Protein AF-A0A2M7L3H4-F1 (afdb_monomer_lite)

Sequence (247 aa):
MIRPGLQTGENCSSSRRCACVFAHCPPPATHIPLQVLCVCSDESVGKRSSEDAIISTVQDVSFPTTSDAEKVSSFLKSDGNKVIFSTYHSSPVIAEAQKSDGTPGFDLVIADEAHRCTGEAGTAFTTVLDQSQIKAQKRLFATATPRTYSSNLQSKASDMGVDVTGMDDEGAFGKVFHLLSFGEAIEAELLTDYQVVIIGVDEPMVSEWIERGMLLKADTGSTTDARSLASQIGLIKAIAYSGEVGT

Secondary structure (DSSP, 8-state):
-------------S----EEEEEE-PSS-SSPPPEEEEE-S-GGGT----S-------SS--S-EE--HHHHHHHHHSSS-EEEEEEGGGHHHHHHHTTSTTPPPEEEEEETTGGGS-EETTSTTTGGG-TTTS-EEEEEE--SS-----HHHHHHHHHTT--EE-TT-HHHH--------HHHHHHTTSS-----------HHHHHHHHHTT-----TT-----HHHHHHHHHHHHHHHHHHHS--

pLDDT: mean 72.3, std 21.55, range [20.14, 96.38]

Radius of gyration: 25.02 Å; chains: 1; bounding box: 68×52×64 Å

Structure (mmCIF, N/CA/C/O backbone):
data_AF-A0A2M7L3H4-F1
#
_entry.id   AF-A0A2M7L3H4-F1
#
loop_
_atom_site.group_PDB
_atom_site.id
_atom_site.type_symbol
_atom_site.label_atom_id
_atom_site.label_alt_id
_atom_site.label_comp_id
_atom_site.label_asym_id
_atom_site.label_entity_id
_atom_site.label_seq_id
_atom_site.pdbx_PDB_ins_code
_atom_site.Cartn_x
_atom_site.Cartn_y
_atom_site.Cartn_z
_atom_site.occupancy
_atom_site.B_iso_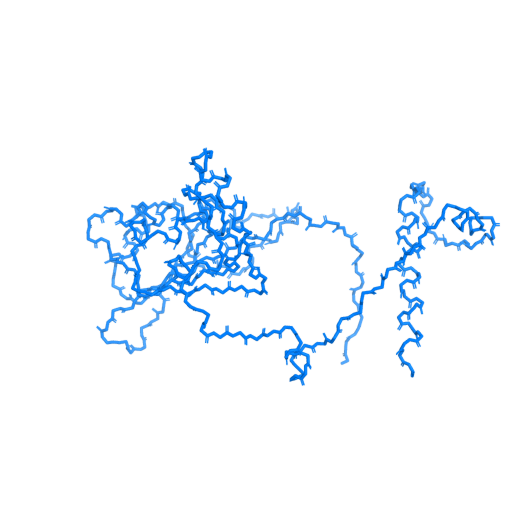or_equiv
_atom_site.auth_seq_id
_atom_site.auth_comp_id
_atom_site.auth_asym_id
_atom_site.auth_atom_id
_atom_site.pdbx_PDB_model_num
ATOM 1 N N . MET A 1 1 ? 0.123 20.725 -29.742 1.00 28.52 1 MET A N 1
ATOM 2 C CA . MET A 1 1 ? 1.111 21.728 -30.192 1.00 28.52 1 MET A CA 1
ATOM 3 C C . MET A 1 1 ? 1.572 22.545 -28.990 1.00 28.52 1 MET A C 1
ATOM 5 O O . MET A 1 1 ? 1.011 23.600 -28.776 1.00 28.52 1 MET A O 1
ATOM 9 N N . ILE A 1 2 ? 2.537 22.042 -28.206 1.00 22.92 2 ILE A N 1
ATOM 10 C CA . ILE A 1 2 ? 3.475 22.816 -27.364 1.00 22.92 2 ILE A CA 1
ATOM 11 C C . ILE A 1 2 ? 4.743 21.944 -27.230 1.00 22.92 2 ILE A C 1
ATOM 13 O O . ILE A 1 2 ? 4.653 20.766 -26.900 1.00 22.92 2 ILE A O 1
ATOM 17 N N . ARG A 1 3 ? 5.904 22.520 -27.540 1.00 20.14 3 ARG A N 1
ATOM 18 C CA . ARG A 1 3 ? 7.281 22.090 -27.215 1.00 20.14 3 ARG A CA 1
ATOM 19 C C . ARG A 1 3 ? 8.024 23.375 -26.780 1.00 20.14 3 ARG A C 1
ATOM 21 O O . ARG A 1 3 ? 7.579 24.446 -27.192 1.00 20.14 3 ARG A O 1
ATOM 28 N N . PRO A 1 4 ? 9.227 23.318 -26.183 1.00 35.34 4 PRO A N 1
ATOM 29 C CA . PRO A 1 4 ? 9.695 22.462 -25.091 1.00 35.34 4 PRO A CA 1
ATOM 30 C C . PRO A 1 4 ? 10.379 23.304 -23.981 1.00 35.34 4 PRO A C 1
ATOM 32 O O . PRO A 1 4 ? 10.846 24.413 -24.223 1.00 35.34 4 PRO A O 1
ATOM 35 N N . GLY A 1 5 ? 10.500 22.757 -22.772 1.00 24.31 5 GLY A N 1
ATOM 36 C CA . GLY A 1 5 ? 11.383 23.283 -21.727 1.00 24.31 5 GLY A CA 1
ATOM 37 C C . GLY A 1 5 ? 12.357 22.193 -21.310 1.00 24.31 5 GLY A C 1
ATOM 38 O O . GLY A 1 5 ? 11.985 21.285 -20.577 1.00 24.31 5 GLY A O 1
ATOM 39 N N . LEU A 1 6 ? 13.572 22.250 -21.847 1.00 24.22 6 LEU A N 1
ATOM 40 C CA . LEU A 1 6 ? 14.689 21.389 -21.479 1.00 24.22 6 LEU A CA 1
ATOM 41 C C . LEU A 1 6 ? 15.321 21.971 -20.205 1.00 24.22 6 LEU A C 1
ATOM 43 O O . LEU A 1 6 ? 15.856 23.076 -20.256 1.00 24.22 6 LEU A O 1
ATOM 47 N N . GLN A 1 7 ? 15.290 21.248 -19.088 1.00 26.69 7 GLN A N 1
ATOM 48 C CA . GLN A 1 7 ? 16.268 21.434 -18.019 1.00 26.69 7 GLN A CA 1
ATOM 49 C C . GLN A 1 7 ? 16.821 20.076 -17.599 1.00 26.69 7 GLN A C 1
ATOM 51 O O . GLN A 1 7 ? 16.117 19.076 -17.477 1.00 26.69 7 GLN A O 1
ATOM 56 N N . THR A 1 8 ? 18.140 20.085 -17.536 1.00 24.88 8 THR A N 1
ATOM 57 C CA . THR A 1 8 ? 19.099 19.000 -17.415 1.00 24.88 8 THR A CA 1
ATOM 58 C C . THR A 1 8 ? 19.009 18.288 -16.073 1.00 24.88 8 THR A C 1
ATOM 60 O O . THR A 1 8 ? 18.647 18.888 -15.067 1.00 24.88 8 THR A O 1
ATOM 63 N N . GLY A 1 9 ? 19.345 16.998 -16.076 1.00 25.52 9 GLY A N 1
ATOM 64 C CA . GLY A 1 9 ? 19.239 16.136 -14.909 1.00 25.52 9 GLY A CA 1
ATOM 65 C C . GLY A 1 9 ? 20.180 16.498 -13.766 1.00 25.52 9 GLY A C 1
ATOM 66 O O . GLY A 1 9 ? 21.318 16.894 -13.988 1.00 25.52 9 GLY A O 1
ATOM 67 N N . GLU A 1 10 ? 19.707 16.221 -12.556 1.00 23.39 10 GLU A N 1
ATOM 68 C CA . GLU A 1 10 ? 20.520 15.852 -11.404 1.00 23.39 10 GLU A CA 1
ATOM 69 C C . GLU A 1 10 ? 19.800 14.720 -10.658 1.00 23.39 10 GLU A C 1
ATOM 71 O O . GLU A 1 10 ? 18.574 14.691 -10.531 1.00 23.39 10 GLU A O 1
ATOM 76 N N . ASN A 1 11 ? 20.583 13.730 -10.235 1.00 28.56 11 ASN A N 1
ATOM 77 C CA . ASN A 1 11 ? 20.140 12.521 -9.550 1.00 28.56 11 ASN A CA 1
ATOM 78 C C . ASN A 1 11 ? 19.322 12.851 -8.294 1.00 28.56 11 ASN A C 1
ATOM 80 O O . ASN A 1 11 ? 19.870 13.347 -7.314 1.00 28.56 11 ASN A O 1
ATOM 84 N N . CYS A 1 12 ? 18.038 12.487 -8.275 1.00 25.27 12 CYS A N 1
ATOM 85 C CA . CYS A 1 12 ? 17.199 12.596 -7.083 1.00 25.27 12 CYS A CA 1
ATOM 86 C C . CYS A 1 12 ? 16.842 11.200 -6.552 1.00 25.27 12 CYS A C 1
ATOM 88 O O . CYS A 1 12 ? 15.730 10.693 -6.695 1.00 25.27 12 CYS A O 1
ATOM 90 N N . SER A 1 13 ? 17.839 10.542 -5.960 1.00 27.84 13 SER A N 1
ATOM 91 C CA . SER A 1 13 ? 17.677 9.329 -5.161 1.00 27.84 13 SER A CA 1
ATOM 92 C C . SER A 1 13 ? 17.429 9.702 -3.696 1.00 27.84 13 SER A C 1
ATOM 94 O O . SER A 1 13 ? 18.335 9.617 -2.877 1.00 27.84 13 SER A O 1
ATOM 96 N N . SER A 1 14 ? 16.234 10.177 -3.351 1.00 29.83 14 SER A N 1
ATOM 97 C CA . SER A 1 14 ? 15.632 10.052 -2.009 1.00 29.83 14 SER A CA 1
ATOM 98 C C . SER A 1 14 ? 14.294 10.796 -1.973 1.00 29.83 14 SER A C 1
ATOM 100 O O . SER A 1 14 ? 14.148 11.840 -2.592 1.00 29.83 14 SER A O 1
ATOM 102 N N . SER A 1 15 ? 13.325 10.267 -1.220 1.00 29.88 15 SER A N 1
ATOM 103 C CA . SER A 1 15 ? 12.021 10.883 -0.908 1.00 29.88 15 SER A CA 1
ATOM 104 C C . SER A 1 15 ? 10.853 10.627 -1.881 1.00 29.88 15 SER A C 1
ATOM 106 O O . SER A 1 15 ? 10.234 11.556 -2.392 1.00 29.88 15 SER A O 1
ATOM 108 N N . ARG A 1 16 ? 10.437 9.359 -2.030 1.00 29.45 16 ARG A N 1
ATOM 109 C CA . ARG A 1 16 ? 9.028 9.018 -2.326 1.00 29.45 16 ARG A CA 1
ATOM 110 C C . ARG A 1 16 ? 8.358 8.582 -1.021 1.00 29.45 16 ARG A C 1
ATOM 112 O O . ARG A 1 16 ? 8.684 7.524 -0.489 1.00 29.45 16 ARG A O 1
ATOM 119 N N . ARG A 1 17 ? 7.491 9.423 -0.449 1.00 36.75 17 ARG A N 1
ATOM 120 C CA . ARG A 1 17 ? 6.747 9.106 0.782 1.00 36.75 17 ARG A CA 1
ATOM 121 C C . ARG A 1 17 ? 5.492 8.320 0.400 1.00 36.75 17 ARG A C 1
ATOM 123 O O . ARG A 1 17 ? 4.535 8.897 -0.095 1.00 36.75 17 ARG A O 1
ATOM 130 N N . CYS A 1 18 ? 5.536 7.008 0.591 1.00 40.34 18 CYS A N 1
ATOM 131 C CA . CYS A 1 18 ? 4.412 6.093 0.387 1.00 40.34 18 CYS A CA 1
ATOM 132 C C . CYS A 1 18 ? 3.253 6.402 1.352 1.00 40.34 18 CYS A C 1
ATOM 134 O O . CYS A 1 18 ? 3.518 6.750 2.509 1.00 40.34 18 CYS A O 1
ATOM 136 N N . ALA A 1 19 ? 2.005 6.233 0.901 1.00 52.31 19 ALA A N 1
ATOM 137 C CA . ALA A 1 19 ? 0.802 6.551 1.667 1.00 52.31 19 ALA A CA 1
ATOM 138 C C . ALA A 1 19 ? -0.090 5.321 1.940 1.00 52.31 19 ALA A C 1
ATOM 140 O O . ALA A 1 19 ? -0.249 4.436 1.106 1.00 52.31 19 ALA A O 1
ATOM 141 N N . CYS A 1 20 ? -0.707 5.297 3.116 1.00 59.66 20 CYS A N 1
ATOM 142 C CA . CYS A 1 20 ? -1.855 4.479 3.472 1.00 59.66 20 CYS A CA 1
ATOM 143 C C . CYS A 1 20 ? -3.094 5.371 3.522 1.00 59.66 20 CYS A C 1
ATOM 145 O O . CYS A 1 20 ? -3.049 6.467 4.091 1.00 59.66 20 CYS A O 1
ATOM 147 N N . VAL A 1 21 ? -4.203 4.879 2.978 1.00 65.00 21 VAL A N 1
ATOM 148 C CA . VAL A 1 21 ? -5.515 5.517 3.099 1.00 65.00 21 VAL A CA 1
ATOM 149 C C . VAL A 1 21 ? -6.369 4.674 4.025 1.00 65.00 21 VAL A C 1
ATOM 151 O O . VAL A 1 21 ? -6.604 3.499 3.756 1.00 65.00 21 VAL A O 1
ATOM 154 N N . PHE A 1 22 ? -6.854 5.269 5.105 1.00 64.44 22 PHE A N 1
ATOM 155 C CA . PHE A 1 22 ? -7.760 4.612 6.035 1.00 64.44 22 PHE A CA 1
ATOM 156 C C . PHE A 1 22 ? -9.124 5.292 5.971 1.00 64.44 22 PHE A C 1
ATOM 158 O O . PHE A 1 22 ? -9.215 6.501 6.175 1.00 64.44 22 PHE A O 1
ATOM 165 N N . ALA A 1 23 ? -10.179 4.536 5.683 1.00 63.47 23 ALA A N 1
ATOM 166 C CA . ALA A 1 23 ? -11.529 5.060 5.526 1.00 63.47 23 ALA A CA 1
ATOM 167 C C . ALA A 1 23 ? -12.480 4.486 6.583 1.00 63.47 23 ALA A C 1
ATOM 169 O O . ALA A 1 23 ? -12.484 3.279 6.843 1.00 63.47 23 ALA A O 1
ATOM 170 N N . HIS A 1 24 ? -13.304 5.362 7.161 1.00 62.69 24 HIS A N 1
ATOM 171 C CA . HIS A 1 24 ? -14.420 4.997 8.031 1.00 62.69 24 HIS A CA 1
ATOM 172 C C . HIS A 1 24 ? -15.708 5.695 7.566 1.00 62.69 24 HIS A C 1
ATOM 174 O O . HIS A 1 24 ? -15.714 6.912 7.360 1.00 62.69 24 HIS A O 1
ATOM 180 N N . CYS A 1 25 ? -16.789 4.936 7.379 1.00 51.06 25 CYS A N 1
ATOM 181 C CA . CYS A 1 25 ? -18.071 5.421 6.872 1.00 51.06 25 CYS A CA 1
ATOM 182 C C . CYS A 1 25 ? -19.242 4.797 7.657 1.00 51.06 25 CYS A C 1
ATOM 184 O O . CYS A 1 25 ? -19.572 3.630 7.438 1.00 51.06 25 CYS A O 1
ATOM 186 N N . PRO A 1 26 ? -19.907 5.549 8.554 1.00 54.50 26 PRO A N 1
ATOM 187 C CA . PRO A 1 26 ? -21.110 5.062 9.221 1.00 54.50 26 PRO A CA 1
ATOM 188 C C . PRO A 1 26 ? -22.325 5.033 8.257 1.00 54.50 26 PRO A C 1
ATOM 190 O O . PRO A 1 26 ? -22.515 5.968 7.475 1.00 54.50 26 PRO A O 1
ATOM 193 N N . PRO A 1 27 ? -23.183 3.993 8.291 1.00 52.75 27 PRO A N 1
ATOM 194 C CA . PRO A 1 27 ? -24.420 3.938 7.495 1.00 52.75 27 PRO A CA 1
ATOM 195 C C . PRO A 1 27 ? -25.549 4.825 8.083 1.00 52.75 27 PRO A C 1
ATOM 197 O O . PRO A 1 27 ? -25.630 4.918 9.309 1.00 52.75 27 PRO A O 1
ATOM 200 N N . PRO A 1 28 ? -26.482 5.410 7.283 1.00 51.72 28 PRO A N 1
ATOM 201 C CA . PRO A 1 28 ? -26.616 5.405 5.821 1.00 51.72 28 PRO A CA 1
ATOM 202 C C . PRO A 1 28 ? -25.999 6.662 5.168 1.00 51.72 28 PRO A C 1
ATOM 204 O O . PRO A 1 28 ? -26.307 7.798 5.527 1.00 51.72 28 PRO A O 1
ATOM 207 N N . ALA A 1 29 ? -25.136 6.462 4.171 1.00 51.56 29 ALA A N 1
ATOM 208 C CA . ALA A 1 29 ? -24.388 7.533 3.521 1.00 51.56 29 ALA A CA 1
ATOM 209 C C . ALA A 1 29 ? -25.190 8.204 2.388 1.00 51.56 29 ALA A C 1
ATOM 211 O O . ALA A 1 29 ? -25.306 7.669 1.288 1.00 51.56 29 ALA A O 1
ATOM 212 N N . THR A 1 30 ? -25.685 9.420 2.630 1.00 48.50 30 THR A N 1
ATOM 213 C CA . THR A 1 30 ? -26.128 10.353 1.579 1.00 48.50 30 THR A CA 1
ATOM 214 C C . THR A 1 30 ? -25.458 11.710 1.778 1.00 48.50 30 THR A C 1
ATOM 216 O O . THR A 1 30 ? -25.621 12.316 2.830 1.00 48.50 30 THR A O 1
ATOM 219 N N . HIS A 1 31 ? -24.716 12.186 0.769 1.00 54.03 31 HIS A N 1
ATOM 220 C CA . HIS A 1 31 ? -24.204 13.564 0.622 1.00 54.03 31 HIS A CA 1
ATOM 221 C C . HIS A 1 31 ? -23.394 14.183 1.786 1.00 54.03 31 HIS A C 1
ATOM 223 O O . HIS A 1 31 ? -23.215 15.399 1.821 1.00 54.03 31 HIS A O 1
ATOM 229 N N . ILE A 1 32 ? -22.853 13.388 2.715 1.00 59.44 32 ILE A N 1
ATOM 230 C CA . ILE A 1 32 ? -21.980 13.915 3.774 1.00 59.44 32 ILE A CA 1
ATOM 231 C C . ILE A 1 32 ? -20.574 14.155 3.193 1.00 59.44 32 ILE A C 1
ATOM 233 O O . ILE A 1 32 ? -19.987 13.213 2.648 1.00 59.44 32 ILE A O 1
ATOM 237 N N . PRO A 1 33 ? -20.015 15.376 3.305 1.00 75.19 33 PRO A N 1
ATOM 238 C CA . PRO A 1 33 ? -18.658 15.667 2.853 1.00 75.19 33 PRO A CA 1
ATOM 239 C C . PRO A 1 33 ? -17.632 14.827 3.622 1.00 75.19 33 PRO A C 1
ATOM 241 O O . PRO A 1 33 ? -17.738 14.654 4.837 1.00 75.19 33 PRO A O 1
ATOM 244 N N . LEU A 1 34 ? -16.634 14.309 2.902 1.00 81.56 34 LEU A N 1
ATOM 245 C CA . LEU A 1 34 ? -15.530 13.557 3.493 1.00 81.56 34 LEU A CA 1
ATOM 246 C C . LEU A 1 34 ? -14.667 14.490 4.341 1.00 81.56 34 LEU A C 1
ATOM 248 O O . LEU A 1 34 ? -14.128 15.479 3.847 1.00 81.56 34 LEU A O 1
ATOM 252 N N . GLN A 1 35 ? -14.519 14.152 5.615 1.00 88.31 35 GLN A N 1
ATOM 253 C CA . GLN A 1 35 ? -13.554 14.784 6.499 1.00 88.31 35 GLN A CA 1
ATOM 254 C C . GLN A 1 35 ? -12.200 14.109 6.296 1.00 88.31 35 GLN A C 1
ATOM 256 O O . GLN A 1 35 ? -12.103 12.881 6.305 1.00 88.31 35 GLN A O 1
ATOM 261 N N . VAL A 1 36 ? -11.154 14.908 6.117 1.00 88.88 36 VAL A N 1
ATOM 262 C CA . VAL A 1 36 ? -9.814 14.415 5.793 1.00 88.88 36 VAL A CA 1
ATOM 263 C C . VAL A 1 36 ? -8.827 14.840 6.872 1.00 88.88 36 VAL A C 1
ATOM 265 O O . VAL A 1 36 ? -8.801 16.005 7.268 1.00 88.88 36 VAL A O 1
ATOM 268 N N . LEU A 1 37 ? -7.995 13.898 7.312 1.00 88.62 37 LEU A N 1
ATOM 269 C CA . LEU A 1 37 ? -6.865 14.140 8.204 1.00 88.62 37 LEU A CA 1
ATOM 270 C C . LEU A 1 37 ? -5.594 13.546 7.593 1.00 88.62 37 LEU A C 1
ATOM 272 O O . LEU A 1 37 ? -5.596 12.419 7.101 1.00 88.62 37 LEU A O 1
ATOM 276 N N . CYS A 1 38 ? -4.492 14.283 7.655 1.00 90.06 38 CYS A N 1
ATOM 277 C CA . CYS A 1 38 ? -3.189 13.798 7.216 1.00 90.06 38 CYS A CA 1
ATOM 278 C C . CYS A 1 38 ? -2.318 13.463 8.432 1.00 90.06 38 CYS A C 1
ATOM 280 O O . CYS A 1 38 ? -2.127 14.301 9.309 1.00 90.06 38 CYS A O 1
ATOM 282 N N . VAL A 1 39 ? -1.776 12.248 8.501 1.00 88.56 39 VAL A N 1
ATOM 283 C CA . VAL A 1 39 ? -0.947 11.777 9.617 1.00 88.56 39 VAL A CA 1
ATOM 284 C C . VAL A 1 39 ? 0.488 11.574 9.148 1.00 88.56 39 VAL A C 1
ATOM 286 O O . VAL A 1 39 ? 0.804 10.587 8.476 1.00 88.56 39 VAL A O 1
ATOM 289 N N . CYS A 1 40 ? 1.351 12.521 9.508 1.00 82.81 40 CYS A N 1
ATOM 290 C CA . CYS A 1 40 ? 2.744 12.599 9.079 1.00 82.81 40 CYS A CA 1
ATOM 291 C C . CYS A 1 40 ? 3.619 13.049 10.255 1.00 82.81 40 CYS A C 1
ATOM 293 O O . CYS A 1 40 ? 3.275 13.996 10.956 1.00 82.81 40 CYS A O 1
ATOM 295 N N . SER A 1 41 ? 4.777 12.417 10.439 1.00 67.69 41 SER A N 1
ATOM 296 C CA . SER A 1 41 ? 5.775 12.788 11.457 1.00 67.69 41 SER A CA 1
ATOM 297 C C . SER A 1 41 ? 6.591 14.037 11.100 1.00 67.69 41 SER A C 1
ATOM 299 O O . SER A 1 41 ? 7.280 14.584 11.955 1.00 67.69 41 SER A O 1
ATOM 301 N N . ASP A 1 42 ? 6.507 14.500 9.854 1.00 62.91 42 ASP A N 1
ATOM 302 C CA . ASP A 1 42 ? 7.213 15.680 9.366 1.00 62.91 42 ASP A CA 1
ATOM 303 C C . ASP A 1 42 ? 6.255 16.878 9.279 1.00 62.91 42 ASP A C 1
ATOM 305 O O . ASP A 1 42 ? 5.401 16.954 8.393 1.00 62.91 42 ASP A O 1
ATOM 309 N N . GLU A 1 43 ? 6.396 17.820 10.213 1.00 49.69 43 GLU A N 1
ATOM 310 C CA . GLU A 1 43 ? 5.578 19.037 10.267 1.00 49.69 43 GLU A CA 1
ATOM 311 C C . GLU A 1 43 ? 5.839 20.004 9.099 1.00 49.69 43 GLU A C 1
ATOM 313 O O . GLU A 1 43 ? 5.043 20.922 8.881 1.00 49.69 43 GLU A O 1
ATOM 318 N N . SER A 1 44 ? 6.919 19.815 8.327 1.00 49.06 44 SER A N 1
ATOM 319 C CA . SER A 1 44 ? 7.183 20.624 7.129 1.00 49.06 44 SER A CA 1
ATOM 320 C C . SER A 1 44 ? 6.182 20.353 6.002 1.00 49.06 44 SER A C 1
ATOM 322 O O . SER A 1 44 ? 6.040 21.177 5.108 1.00 49.06 44 SER A O 1
ATOM 324 N N . VAL A 1 45 ? 5.414 19.257 6.079 1.00 50.12 45 VAL A N 1
ATOM 325 C CA . VAL A 1 45 ? 4.391 18.890 5.083 1.00 50.12 45 VAL A CA 1
ATOM 326 C C . VAL A 1 45 ? 3.187 19.846 5.094 1.00 50.12 45 VAL A C 1
ATOM 328 O O . VAL A 1 45 ? 2.476 19.927 4.099 1.00 50.12 45 VAL A O 1
ATOM 331 N N . GLY A 1 46 ? 2.969 20.593 6.186 1.00 43.31 46 GLY A N 1
ATOM 332 C CA . GLY A 1 46 ? 1.842 21.528 6.335 1.00 43.31 46 GLY A CA 1
ATOM 333 C C . GLY A 1 46 ? 2.224 22.995 6.572 1.00 43.31 46 GLY A C 1
ATOM 334 O O . GLY A 1 46 ? 1.341 23.849 6.649 1.00 43.31 46 GLY A O 1
ATOM 335 N N . LYS A 1 47 ? 3.516 23.325 6.712 1.00 41.69 47 LYS A N 1
ATOM 336 C CA . LYS A 1 47 ? 3.974 24.690 7.024 1.00 41.69 47 LYS A CA 1
ATOM 337 C C . LYS A 1 47 ? 4.489 25.388 5.762 1.00 41.69 47 LYS A C 1
ATOM 339 O O . LYS A 1 47 ? 5.513 25.010 5.206 1.00 41.69 47 LYS A O 1
ATOM 344 N N . ARG A 1 48 ? 3.797 26.452 5.334 1.00 40.91 48 ARG A N 1
ATOM 345 C CA . ARG A 1 48 ? 4.323 27.418 4.354 1.00 40.91 48 ARG A CA 1
ATOM 346 C C . ARG A 1 48 ? 5.492 28.177 4.990 1.00 40.91 48 ARG A C 1
ATOM 348 O O . ARG A 1 48 ? 5.257 29.048 5.823 1.00 40.91 48 ARG A O 1
ATOM 355 N N . SER A 1 49 ? 6.723 27.889 4.583 1.00 34.50 49 SER A N 1
ATOM 356 C CA . SER A 1 49 ? 7.858 28.791 4.807 1.00 34.50 49 SER A CA 1
ATOM 357 C C . SER A 1 49 ? 8.557 29.097 3.487 1.00 34.50 49 SER A C 1
ATOM 359 O O . SER A 1 49 ? 8.762 28.216 2.658 1.00 34.50 49 SER A O 1
ATOM 361 N N . SER A 1 50 ? 8.838 30.383 3.321 1.00 39.62 50 SER A N 1
ATOM 362 C CA . SER A 1 50 ? 9.413 31.092 2.181 1.00 39.62 50 SER A CA 1
ATOM 363 C C . SER A 1 50 ? 10.715 30.506 1.627 1.00 39.62 50 SER A C 1
ATOM 365 O O . SER A 1 50 ? 11.603 30.176 2.404 1.00 39.62 50 SER A O 1
ATOM 367 N N . GLU A 1 51 ? 10.767 30.499 0.289 1.00 44.97 51 GLU A N 1
ATOM 368 C CA . GLU A 1 51 ? 11.902 30.661 -0.640 1.00 44.97 51 GLU A CA 1
ATOM 369 C C . GLU A 1 51 ? 13.178 29.808 -0.441 1.00 44.97 51 GLU A C 1
ATOM 371 O O . GLU A 1 51 ? 13.845 29.831 0.587 1.00 44.97 51 GLU A O 1
ATOM 376 N N . ASP A 1 52 ? 13.525 29.105 -1.527 1.00 38.25 52 ASP A N 1
ATOM 377 C CA . ASP A 1 52 ? 14.826 28.500 -1.849 1.00 38.25 52 ASP A CA 1
ATOM 378 C C . ASP A 1 52 ? 15.280 27.244 -1.092 1.00 38.25 52 ASP A C 1
ATOM 380 O O . ASP A 1 52 ? 16.449 27.062 -0.751 1.00 38.25 52 ASP A O 1
ATOM 384 N N . ALA A 1 53 ? 14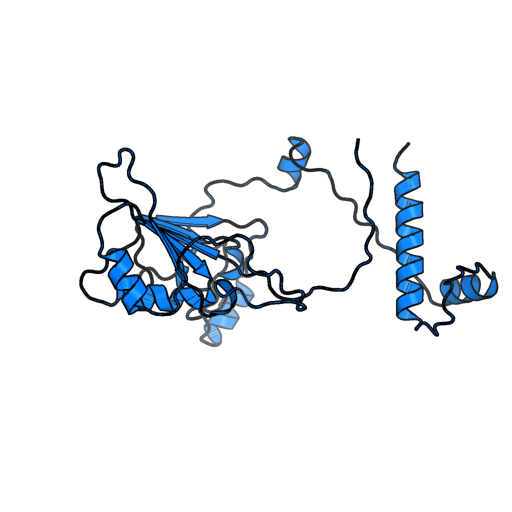.377 26.272 -0.990 1.00 34.81 53 ALA A N 1
ATOM 385 C CA . ALA A 1 53 ? 14.769 24.869 -1.035 1.00 34.81 53 ALA A CA 1
ATOM 386 C C . ALA A 1 53 ? 13.901 24.159 -2.075 1.00 34.81 53 ALA A C 1
ATOM 388 O O . ALA A 1 53 ? 12.673 24.240 -2.011 1.00 34.81 53 ALA A O 1
ATOM 389 N N . ILE A 1 54 ? 14.528 23.433 -3.007 1.00 37.84 54 ILE A N 1
ATOM 390 C CA . ILE A 1 54 ? 13.862 22.428 -3.850 1.00 37.84 54 ILE A CA 1
ATOM 391 C C . ILE A 1 54 ? 13.489 21.252 -2.936 1.00 37.84 54 ILE A C 1
ATOM 393 O O . ILE A 1 54 ? 14.023 20.151 -3.005 1.00 37.84 54 ILE A O 1
ATOM 397 N N . ILE A 1 55 ? 12.601 21.518 -1.989 1.00 39.91 55 ILE A N 1
ATOM 398 C CA . ILE A 1 55 ? 11.718 20.509 -1.455 1.00 39.91 55 ILE A CA 1
ATOM 399 C C . ILE A 1 55 ? 10.703 20.286 -2.586 1.00 39.91 55 ILE A C 1
ATOM 401 O O . ILE A 1 55 ? 10.353 21.201 -3.331 1.00 39.91 55 ILE A O 1
ATOM 405 N N . SER A 1 56 ? 10.211 19.068 -2.758 1.00 39.53 56 SER A N 1
ATOM 406 C CA . SER A 1 56 ? 8.979 18.810 -3.511 1.00 39.53 56 SER A CA 1
ATOM 407 C C . SER A 1 56 ? 7.775 19.375 -2.725 1.00 39.53 56 SER A C 1
ATOM 409 O O . SER A 1 56 ? 6.882 18.639 -2.306 1.00 39.53 56 SER A O 1
ATOM 411 N N . THR A 1 57 ? 7.832 20.669 -2.393 1.00 36.22 57 THR A N 1
ATOM 412 C CA . THR A 1 57 ? 7.159 21.329 -1.272 1.00 36.22 57 THR A CA 1
ATOM 413 C C . THR A 1 57 ? 5.674 21.522 -1.556 1.00 36.22 57 THR A C 1
ATOM 415 O O . THR A 1 57 ? 5.296 22.392 -2.329 1.00 36.22 57 THR A O 1
ATOM 418 N N . VAL A 1 58 ? 4.826 20.765 -0.853 1.00 38.03 58 VAL A N 1
ATOM 419 C CA . VAL A 1 58 ? 3.716 21.317 -0.041 1.00 38.03 58 VAL A CA 1
ATOM 420 C C . VAL A 1 58 ? 2.621 22.120 -0.778 1.00 38.03 58 VAL A C 1
ATOM 422 O O . VAL A 1 58 ? 1.787 22.743 -0.129 1.00 38.03 58 VAL A O 1
ATOM 425 N N . GLN A 1 59 ? 2.533 22.110 -2.111 1.00 37.03 59 GLN A N 1
ATOM 426 C CA . GLN A 1 59 ? 1.511 22.929 -2.781 1.00 37.03 59 GLN A CA 1
ATOM 427 C C . GLN A 1 59 ? 0.064 22.409 -2.658 1.00 37.03 59 GLN A C 1
ATOM 429 O O . GLN A 1 59 ? -0.835 23.232 -2.792 1.00 37.03 59 GLN A O 1
ATOM 434 N N . ASP A 1 60 ? -0.197 21.141 -2.304 1.00 44.00 60 ASP A N 1
ATOM 435 C CA . ASP A 1 60 ? -1.544 20.566 -2.528 1.00 44.00 60 ASP A CA 1
ATOM 436 C C . ASP A 1 60 ? -2.304 19.968 -1.332 1.00 44.00 60 ASP A C 1
ATOM 438 O O . ASP A 1 60 ? -3.478 19.618 -1.475 1.00 44.00 60 ASP A O 1
ATOM 442 N N . VAL A 1 61 ? -1.733 19.865 -0.128 1.00 51.38 61 VAL A N 1
ATOM 443 C CA . VAL A 1 61 ? -2.496 19.293 0.998 1.00 51.38 61 VAL A CA 1
ATOM 444 C C . VAL A 1 61 ? -3.246 20.400 1.738 1.00 51.38 61 VAL A C 1
ATOM 446 O O . VAL A 1 61 ? -2.768 20.957 2.719 1.00 51.38 61 VAL A O 1
ATOM 449 N N . SER A 1 62 ? -4.462 20.708 1.281 1.00 57.78 62 SER A N 1
ATOM 450 C CA . SER A 1 62 ? -5.383 21.669 1.924 1.00 57.78 62 SER A CA 1
ATOM 451 C C . SER A 1 62 ? -5.998 21.156 3.242 1.00 57.78 62 SER A C 1
ATOM 453 O O . SER A 1 62 ? -7.013 21.676 3.704 1.00 57.78 62 SER A O 1
ATOM 455 N N . PHE A 1 63 ? -5.419 20.111 3.839 1.00 70.44 63 PHE A N 1
ATOM 456 C CA . PHE A 1 63 ? -6.007 19.345 4.934 1.00 70.44 63 PHE A CA 1
ATOM 457 C C . PHE A 1 63 ? -5.136 19.401 6.195 1.00 70.44 63 PHE A C 1
ATOM 459 O O . PHE A 1 63 ? -3.912 19.496 6.098 1.00 70.44 63 PHE A O 1
ATOM 466 N N . PRO A 1 64 ? -5.745 19.340 7.393 1.00 77.19 64 PRO A N 1
ATOM 467 C CA . PRO A 1 64 ? -5.007 19.378 8.649 1.00 77.19 64 PRO A CA 1
ATOM 468 C C . PRO A 1 64 ? -4.034 18.197 8.762 1.00 77.19 64 PRO A C 1
ATOM 470 O O . PRO A 1 64 ? -4.402 17.047 8.523 1.00 77.19 64 PRO A O 1
ATOM 473 N N . THR A 1 65 ? -2.795 18.485 9.164 1.00 84.12 65 THR A N 1
ATOM 474 C CA . THR A 1 65 ? -1.741 17.489 9.403 1.00 84.12 65 THR A CA 1
ATOM 475 C C . THR A 1 65 ? -1.498 17.286 10.897 1.00 84.12 65 THR A C 1
ATOM 477 O O . THR A 1 65 ? -1.469 18.255 11.659 1.00 84.12 65 THR A O 1
ATOM 480 N N . THR A 1 66 ? -1.260 16.050 11.333 1.00 86.50 66 THR A N 1
ATOM 481 C CA . THR A 1 66 ? -0.920 15.739 12.724 1.00 86.50 66 THR A CA 1
ATOM 482 C C . THR A 1 66 ? 0.056 14.570 12.850 1.00 86.50 66 THR A C 1
ATOM 484 O O . THR A 1 66 ? 0.106 13.690 11.999 1.00 86.50 66 THR A O 1
ATOM 487 N N . SER A 1 67 ? 0.816 14.552 13.939 1.00 88.31 67 SER A N 1
ATOM 488 C CA . SER A 1 67 ? 1.648 13.431 14.394 1.00 88.31 67 SER A CA 1
ATOM 489 C C . SER A 1 67 ? 1.205 12.912 15.771 1.00 88.31 67 SER A C 1
ATOM 491 O O . SER A 1 67 ? 1.881 12.078 16.364 1.00 88.31 67 SER A O 1
ATOM 493 N N . ASP A 1 68 ? 0.077 13.413 16.284 1.00 90.75 68 ASP A N 1
ATOM 494 C CA . ASP A 1 68 ? -0.407 13.187 17.644 1.00 90.75 68 ASP A CA 1
ATOM 495 C C . ASP A 1 68 ? -1.548 12.159 17.653 1.00 90.75 68 ASP A C 1
ATOM 497 O O . ASP A 1 68 ? -2.606 12.377 17.050 1.00 90.75 68 ASP A O 1
ATOM 501 N N . ALA A 1 69 ? -1.335 11.043 18.352 1.00 92.69 69 ALA A N 1
ATOM 502 C CA . ALA A 1 69 ? -2.289 9.942 18.444 1.00 92.69 69 ALA A CA 1
ATOM 503 C C . ALA A 1 69 ? -3.627 10.365 19.079 1.00 92.69 69 ALA A C 1
ATOM 505 O O . ALA A 1 69 ? -4.678 9.881 18.659 1.00 92.69 69 ALA A O 1
ATOM 506 N N . GLU A 1 70 ? -3.629 11.318 20.016 1.00 93.00 70 GLU A N 1
ATOM 507 C CA . GLU A 1 70 ? -4.859 11.791 20.668 1.00 93.00 70 GLU A CA 1
ATOM 508 C C . GLU A 1 70 ? -5.742 12.587 19.701 1.00 93.00 70 GLU A C 1
ATOM 510 O O . GLU A 1 70 ? -6.973 12.454 19.693 1.00 93.00 70 GLU A O 1
ATOM 515 N N . LYS A 1 71 ? -5.122 13.374 18.813 1.00 92.19 71 LYS A N 1
ATOM 516 C CA . LYS A 1 71 ? -5.839 14.088 17.745 1.00 92.19 71 LYS A CA 1
ATOM 517 C C . LYS A 1 71 ? -6.424 13.118 16.728 1.00 92.19 71 LYS A C 1
ATOM 519 O O . LYS A 1 71 ? -7.557 13.317 16.294 1.00 92.19 71 LYS A O 1
ATOM 524 N N . VAL A 1 72 ? -5.691 12.058 16.385 1.00 92.31 72 VAL A N 1
ATOM 525 C CA . VAL A 1 72 ? -6.188 10.986 15.507 1.00 92.31 72 VAL A CA 1
ATOM 526 C C . VAL A 1 72 ? -7.364 10.252 16.159 1.00 92.31 72 VAL A C 1
ATOM 528 O O . VAL A 1 72 ? -8.396 10.074 15.520 1.00 92.31 72 VAL A O 1
ATOM 531 N N . SER A 1 73 ? -7.255 9.891 17.439 1.00 93.25 73 SER A N 1
ATOM 532 C CA . SER A 1 73 ? -8.315 9.230 18.215 1.00 93.25 73 SER A CA 1
ATOM 533 C C . SER A 1 73 ? -9.580 10.091 18.289 1.00 93.25 73 SER A C 1
ATOM 535 O O . SER A 1 73 ? -10.677 9.638 17.958 1.00 93.25 73 SER A O 1
ATOM 537 N N . SER A 1 74 ? -9.425 11.378 18.611 1.00 92.62 74 SER A N 1
ATOM 538 C CA . SER A 1 74 ? -10.525 12.351 18.644 1.00 92.62 74 SER A CA 1
ATOM 539 C C . SER A 1 74 ? -11.183 12.522 17.273 1.00 92.62 74 SER A C 1
ATOM 541 O O . SER A 1 74 ? -12.410 12.534 17.169 1.00 92.62 74 SER A O 1
ATOM 543 N N . PHE A 1 75 ? -10.377 12.596 16.209 1.00 91.56 75 PHE A N 1
ATOM 544 C CA . PHE A 1 75 ? -10.875 12.641 14.838 1.00 91.56 75 PHE A CA 1
ATOM 545 C C . PHE A 1 75 ? -11.647 11.373 14.484 1.00 91.56 75 PHE A C 1
ATOM 547 O O . PHE A 1 75 ? -12.713 11.473 13.898 1.00 91.56 75 PHE A O 1
ATOM 554 N N . LEU A 1 76 ? -11.185 10.183 14.873 1.00 90.06 76 LEU A N 1
ATOM 555 C CA . LEU A 1 76 ? -11.885 8.922 14.613 1.00 90.06 76 LEU A CA 1
ATOM 556 C C . LEU A 1 76 ? -13.186 8.771 15.410 1.00 90.06 76 LEU A C 1
ATOM 558 O O . LEU A 1 76 ? -14.108 8.135 14.907 1.00 90.06 76 LEU A O 1
ATOM 562 N N . LYS A 1 77 ? -13.310 9.413 16.575 1.00 89.81 77 LYS A N 1
ATOM 563 C CA . LYS A 1 77 ? -14.513 9.379 17.427 1.00 89.81 77 LYS A CA 1
ATOM 564 C C . LYS A 1 77 ? -15.617 10.370 17.048 1.00 89.81 77 LYS A C 1
ATOM 566 O O . LYS A 1 77 ? -16.740 10.195 17.502 1.00 89.81 77 LYS A O 1
ATOM 571 N N . SER A 1 78 ? -15.325 11.408 16.260 1.00 88.19 78 SER A N 1
ATOM 572 C CA . SER A 1 78 ? -16.349 12.369 15.808 1.00 88.19 78 SER A CA 1
ATOM 573 C C . SER A 1 78 ? -17.418 11.725 14.901 1.00 88.19 78 SER A C 1
ATOM 575 O O . SER A 1 78 ? -17.302 10.567 14.514 1.00 88.19 78 SER A O 1
ATOM 577 N N . ASP A 1 79 ? -18.447 12.458 14.494 1.00 83.81 79 ASP A N 1
ATOM 578 C CA . ASP A 1 79 ? -19.393 11.953 13.493 1.00 83.81 79 ASP A CA 1
ATOM 579 C C . ASP A 1 79 ? -18.965 12.323 12.063 1.00 83.81 79 ASP A C 1
ATOM 581 O O . ASP A 1 79 ? -18.332 13.357 11.825 1.00 83.81 79 ASP A O 1
ATOM 585 N N . GLY A 1 80 ? -19.345 11.484 11.094 1.00 83.56 80 GLY A N 1
ATOM 586 C CA . GLY A 1 80 ? -19.185 11.734 9.658 1.00 83.56 80 GLY A CA 1
ATO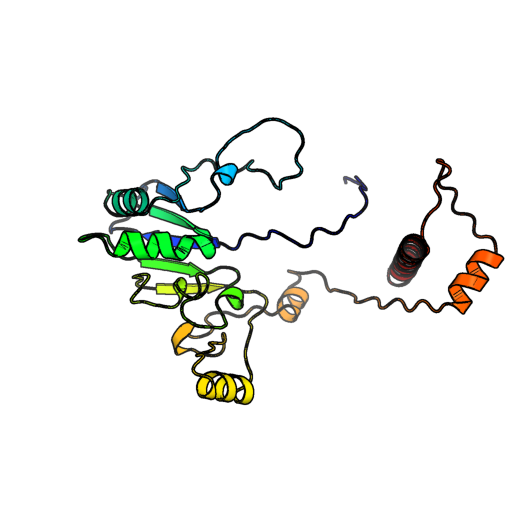M 587 C C . GLY A 1 80 ? -18.294 10.729 8.924 1.00 83.56 80 GLY A C 1
ATOM 588 O O . GLY A 1 80 ? -17.683 9.847 9.526 1.00 83.56 80 GLY A O 1
ATOM 589 N N . ASN A 1 81 ? -18.228 10.879 7.598 1.00 84.56 81 ASN A N 1
ATOM 590 C CA . ASN A 1 81 ? -17.374 10.062 6.736 1.00 84.56 81 ASN A CA 1
ATOM 591 C C . ASN A 1 81 ? -15.941 10.579 6.792 1.00 84.56 81 ASN A C 1
ATOM 593 O O . ASN A 1 81 ? -15.709 11.769 6.566 1.00 84.56 81 ASN A O 1
ATOM 597 N N . LYS A 1 82 ? -14.985 9.694 7.067 1.00 87.19 82 LYS A N 1
ATOM 598 C CA . LYS A 1 82 ? -13.610 10.082 7.380 1.00 87.19 82 LYS A CA 1
ATOM 599 C C . LYS A 1 82 ? -12.608 9.346 6.530 1.00 87.19 82 LYS A C 1
ATOM 601 O O . LYS A 1 82 ? -12.741 8.146 6.292 1.00 87.19 82 LYS A O 1
ATOM 606 N N . VAL A 1 83 ? -11.568 10.075 6.155 1.00 91.06 83 VAL A N 1
ATOM 607 C CA . VAL A 1 83 ? -10.399 9.544 5.471 1.00 91.06 83 VAL A CA 1
ATOM 608 C C . VAL A 1 83 ? -9.146 10.047 6.171 1.00 91.06 83 VAL A C 1
ATOM 610 O O . VAL A 1 83 ? -8.981 11.246 6.392 1.00 91.06 83 VAL A O 1
ATOM 613 N N . ILE A 1 84 ? -8.254 9.124 6.511 1.00 91.31 84 ILE A N 1
ATOM 614 C CA . ILE A 1 84 ? -6.913 9.432 6.987 1.00 91.31 84 ILE A CA 1
ATOM 615 C C . ILE A 1 84 ? -5.921 9.076 5.889 1.00 91.31 84 ILE A C 1
ATOM 617 O O . ILE A 1 84 ? -5.842 7.919 5.482 1.00 91.31 84 ILE A O 1
ATOM 621 N N . PHE A 1 85 ? -5.135 10.055 5.452 1.00 91.44 85 PHE A N 1
ATOM 622 C CA . PHE A 1 85 ? -3.942 9.817 4.645 1.00 91.44 85 PHE A CA 1
ATOM 623 C C . PHE A 1 85 ? -2.739 9.775 5.572 1.00 91.44 85 PHE A C 1
ATOM 625 O O . PHE A 1 85 ? -2.526 10.710 6.336 1.00 91.44 85 PHE A O 1
ATOM 632 N N . SER A 1 86 ? -1.936 8.723 5.523 1.00 89.44 86 SER A N 1
ATOM 633 C CA . SER A 1 86 ? -0.763 8.611 6.388 1.00 89.44 86 SER A CA 1
ATOM 634 C C . SER A 1 86 ? 0.422 8.034 5.656 1.00 89.44 86 SER A C 1
ATOM 636 O O . SER A 1 86 ? 0.247 7.244 4.744 1.00 89.44 86 SER A O 1
ATOM 638 N N . THR A 1 87 ? 1.635 8.382 6.067 1.00 89.25 87 THR A N 1
ATOM 639 C CA . THR A 1 87 ? 2.817 7.649 5.598 1.00 89.25 87 THR A CA 1
ATOM 640 C C . THR A 1 87 ? 3.000 6.349 6.381 1.00 89.25 87 THR A C 1
ATOM 642 O O . THR A 1 87 ? 2.629 6.290 7.552 1.00 89.25 87 THR A O 1
ATOM 645 N N . TYR A 1 88 ? 3.646 5.325 5.804 1.00 87.88 88 TYR A N 1
ATOM 646 C CA . TYR A 1 88 ? 3.956 4.094 6.559 1.00 87.88 88 TYR A CA 1
ATOM 647 C C . TYR A 1 88 ? 4.737 4.367 7.851 1.00 87.88 88 TYR A C 1
ATOM 649 O O . TYR A 1 88 ? 4.451 3.765 8.879 1.00 87.88 88 TYR A O 1
ATOM 657 N N . HIS A 1 89 ? 5.659 5.335 7.841 1.00 87.44 89 HIS A N 1
ATOM 658 C CA . HIS A 1 89 ? 6.412 5.744 9.033 1.00 87.44 89 HIS A CA 1
ATOM 659 C C . HIS A 1 89 ? 5.519 6.269 10.163 1.00 87.44 89 HIS A C 1
ATOM 661 O O . HIS A 1 89 ? 5.900 6.203 11.327 1.00 87.44 89 HIS A O 1
ATOM 667 N N . SER A 1 90 ? 4.344 6.802 9.828 1.00 89.06 90 SER A N 1
ATOM 668 C CA . SER A 1 90 ? 3.371 7.323 10.787 1.00 89.06 90 SER A CA 1
ATOM 669 C C . SER A 1 90 ? 2.224 6.344 11.066 1.00 89.06 90 SER A C 1
ATOM 671 O O . SER A 1 90 ? 1.367 6.643 11.893 1.00 89.06 90 SER A O 1
ATOM 673 N N . SER A 1 91 ? 2.231 5.149 10.464 1.00 89.94 91 SER A N 1
ATOM 674 C CA . SER A 1 91 ? 1.255 4.094 10.761 1.00 89.94 91 SER A CA 1
ATOM 675 C C . SER A 1 91 ? 1.228 3.671 12.242 1.00 89.94 91 SER A C 1
ATOM 677 O O . SER A 1 91 ? 0.128 3.426 12.745 1.00 89.94 91 SER A O 1
ATOM 679 N N . PRO A 1 92 ? 2.348 3.676 13.009 1.00 91.50 92 PRO A N 1
ATOM 680 C CA . PRO A 1 92 ? 2.288 3.377 14.441 1.00 91.50 92 PRO A CA 1
ATOM 681 C C . PRO A 1 92 ? 1.489 4.413 15.245 1.00 91.50 92 PRO A C 1
ATOM 683 O O . PRO A 1 92 ? 0.915 4.065 16.269 1.00 91.50 92 PRO A O 1
ATOM 686 N N . VAL A 1 93 ? 1.387 5.665 14.775 1.00 92.44 93 VAL A N 1
ATOM 687 C CA . VAL A 1 93 ? 0.552 6.705 15.412 1.00 92.44 93 VAL A CA 1
ATOM 688 C C . VAL A 1 93 ? -0.931 6.344 15.309 1.00 92.44 93 VAL A C 1
ATOM 690 O O . VAL A 1 93 ? -1.698 6.575 16.240 1.00 92.44 93 VAL A O 1
ATOM 693 N N . ILE A 1 94 ? -1.337 5.738 14.191 1.00 92.50 94 ILE A N 1
ATOM 694 C CA . ILE A 1 94 ? -2.710 5.261 13.985 1.00 92.50 94 ILE A CA 1
ATOM 695 C C . ILE A 1 94 ? -2.988 4.049 14.873 1.00 92.50 94 ILE A C 1
ATOM 697 O O . ILE A 1 94 ? -4.048 3.987 15.496 1.00 92.50 94 ILE A O 1
ATOM 701 N N . ALA A 1 95 ? -2.031 3.121 14.963 1.00 92.94 95 ALA A N 1
ATOM 702 C CA . ALA A 1 95 ? -2.131 1.982 15.870 1.00 92.94 95 ALA A CA 1
ATOM 703 C C . ALA A 1 95 ? -2.276 2.447 17.329 1.00 92.94 95 ALA A C 1
ATOM 705 O O . ALA A 1 95 ? -3.159 1.977 18.043 1.00 92.94 95 ALA A O 1
ATOM 706 N N . GLU A 1 96 ? -1.480 3.434 17.752 1.00 93.88 96 GLU A N 1
ATOM 707 C CA . GLU A 1 96 ? -1.581 4.037 19.084 1.00 93.88 96 GLU A CA 1
ATOM 708 C C . GLU A 1 96 ? -2.950 4.694 19.317 1.00 93.88 96 GLU A C 1
ATOM 710 O O . GLU A 1 96 ? -3.596 4.436 20.329 1.00 93.88 96 GLU A O 1
ATOM 715 N N . ALA A 1 97 ? -3.459 5.459 18.348 1.00 92.75 97 ALA A N 1
ATOM 716 C CA . ALA A 1 97 ? -4.771 6.102 18.446 1.00 92.75 97 ALA A CA 1
ATOM 717 C C . ALA A 1 97 ? -5.935 5.103 18.621 1.00 92.75 97 ALA A C 1
ATOM 719 O O . ALA A 1 97 ? -6.950 5.416 19.250 1.00 92.75 97 ALA A O 1
ATOM 720 N N . GLN A 1 98 ? -5.801 3.890 18.075 1.00 92.44 98 GLN A N 1
ATOM 721 C CA . GLN A 1 98 ? -6.791 2.815 18.202 1.00 92.44 98 GLN A CA 1
ATOM 722 C C . GLN A 1 98 ? -6.675 1.989 19.491 1.00 92.44 98 GLN A C 1
ATOM 724 O O . GLN A 1 98 ? -7.551 1.146 19.746 1.00 92.44 98 GLN A O 1
ATOM 729 N N . LYS A 1 99 ? -5.634 2.217 20.304 1.00 92.19 99 LYS A N 1
ATOM 730 C CA . LYS A 1 99 ? -5.544 1.665 21.664 1.00 92.19 99 LYS A CA 1
ATOM 731 C C . LYS A 1 99 ? -6.462 2.396 22.635 1.00 92.19 99 LYS A C 1
ATOM 733 O O . LYS A 1 99 ? -6.897 1.782 23.602 1.00 92.19 99 LYS A O 1
ATOM 738 N N . SER A 1 100 ? -6.779 3.670 22.383 1.00 87.81 100 SER A N 1
ATOM 739 C CA . SER A 1 100 ? -7.739 4.406 23.206 1.00 87.81 100 SER A CA 1
ATOM 740 C C . SER A 1 100 ? -9.116 3.735 23.164 1.00 87.81 100 SER A C 1
ATOM 742 O O . SER A 1 100 ? -9.635 3.407 22.092 1.00 87.81 100 SER A O 1
ATOM 744 N N . ASP A 1 101 ? -9.749 3.596 24.328 1.00 84.00 101 ASP A N 1
ATOM 745 C CA . ASP A 1 101 ? -11.077 2.995 24.427 1.00 84.00 101 ASP A CA 1
ATOM 746 C C . ASP A 1 101 ? -12.111 3.760 23.590 1.00 84.00 101 ASP A C 1
ATOM 748 O O . ASP A 1 101 ? -12.152 4.998 23.562 1.00 84.00 101 ASP A O 1
ATOM 752 N N . GLY A 1 102 ? -12.951 3.001 22.885 1.00 84.50 102 GLY A N 1
ATOM 753 C CA . GLY A 1 102 ? -14.023 3.525 22.040 1.00 84.50 102 GLY A CA 1
ATOM 754 C C . GLY A 1 102 ? -13.580 4.092 20.687 1.00 84.50 102 GLY A C 1
ATOM 755 O O . GLY A 1 102 ? -14.433 4.593 19.960 1.00 84.50 102 GLY A O 1
ATOM 756 N N . THR A 1 103 ? -12.293 4.035 20.320 1.00 88.00 103 THR A N 1
ATOM 757 C CA . THR A 1 103 ? -11.861 4.412 18.964 1.00 88.00 103 THR A CA 1
ATOM 758 C C . THR A 1 103 ? -12.319 3.354 17.949 1.00 88.00 103 THR A C 1
ATOM 760 O O . THR A 1 103 ? -11.965 2.179 18.105 1.00 88.00 103 THR A O 1
ATOM 763 N N . PRO A 1 104 ? -13.088 3.726 16.907 1.00 88.75 104 PRO A N 1
ATOM 764 C CA . PRO A 1 104 ? -13.558 2.771 15.911 1.00 88.75 104 PRO A CA 1
ATOM 765 C C . PRO A 1 104 ? -12.420 2.228 15.033 1.00 88.75 104 PRO A C 1
ATOM 767 O O . PRO A 1 104 ? -11.390 2.874 14.812 1.00 88.75 104 PRO A O 1
ATOM 770 N N . GLY A 1 105 ? -12.633 1.015 14.521 1.00 90.50 105 GLY A N 1
ATOM 771 C CA . GLY A 1 105 ? -11.826 0.441 13.446 1.00 90.50 105 GLY A CA 1
ATOM 772 C C . GLY A 1 105 ? -12.158 1.062 12.087 1.00 90.50 105 GLY A C 1
ATOM 773 O O . GLY A 1 105 ? -13.167 1.746 11.933 1.00 90.50 105 GLY A O 1
ATOM 774 N N . PHE A 1 106 ? -11.324 0.788 11.091 1.00 93.06 106 PHE A N 1
ATOM 775 C CA . PHE A 1 106 ? -11.560 1.212 9.713 1.00 93.06 106 PHE A CA 1
ATOM 776 C C . PHE A 1 106 ? -12.443 0.219 8.962 1.00 93.06 106 PHE A C 1
ATOM 778 O O . PHE A 1 106 ? -12.341 -0.991 9.1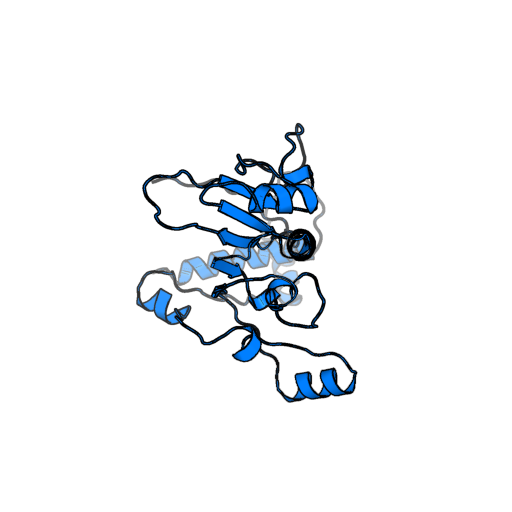56 1.00 93.06 106 PHE A O 1
ATOM 785 N N . ASP A 1 107 ? -13.263 0.715 8.044 1.00 92.81 107 ASP A N 1
ATOM 786 C CA . ASP A 1 107 ? -14.035 -0.142 7.141 1.00 92.81 107 ASP A CA 1
ATOM 787 C C . ASP A 1 107 ? -13.160 -0.617 5.972 1.00 92.81 107 ASP A C 1
ATOM 789 O O . ASP A 1 107 ? -13.265 -1.759 5.520 1.00 92.81 107 ASP A O 1
ATOM 793 N N . LEU A 1 108 ? -12.241 0.242 5.520 1.00 93.00 108 LEU A N 1
ATOM 794 C CA . LEU A 1 108 ? -11.289 -0.058 4.456 1.00 93.00 108 LEU A CA 1
ATOM 795 C C . LEU A 1 108 ? -9.933 0.593 4.730 1.00 93.00 108 LEU A C 1
ATOM 797 O O . LEU A 1 108 ? -9.852 1.776 5.058 1.00 93.00 108 LEU A O 1
ATOM 801 N N . VAL A 1 109 ? -8.869 -0.175 4.517 1.00 94.81 109 VAL A N 1
ATOM 802 C CA . VAL A 1 109 ? -7.490 0.315 4.457 1.00 94.81 109 VAL A CA 1
ATOM 803 C C . VAL A 1 109 ? -6.919 0.032 3.079 1.00 94.81 109 VAL A C 1
ATOM 805 O O . VAL A 1 109 ? -7.054 -1.078 2.573 1.00 94.81 109 VAL A O 1
ATOM 808 N N . ILE A 1 110 ? -6.273 1.025 2.481 1.00 95.00 110 ILE A N 1
ATOM 809 C CA . ILE A 1 110 ? -5.566 0.907 1.209 1.00 95.00 110 ILE A CA 1
ATOM 810 C C . ILE A 1 110 ? -4.088 1.160 1.481 1.00 95.00 110 ILE A C 1
ATOM 812 O O . ILE A 1 110 ? -3.717 2.235 1.950 1.00 95.00 110 ILE A O 1
ATOM 816 N N . ALA A 1 111 ? -3.264 0.163 1.192 1.00 94.06 111 ALA A N 1
ATOM 817 C CA . ALA A 1 111 ? -1.815 0.221 1.288 1.00 94.06 111 ALA A CA 1
ATOM 818 C C . ALA A 1 111 ? -1.245 0.371 -0.127 1.00 94.06 111 ALA A C 1
ATOM 820 O O . ALA A 1 111 ? -1.221 -0.595 -0.893 1.00 94.06 111 ALA A O 1
ATOM 821 N N . ASP A 1 112 ? -0.841 1.590 -0.485 1.00 93.25 112 ASP A N 1
ATOM 822 C CA . ASP A 1 112 ? -0.202 1.878 -1.769 1.00 93.25 112 ASP A CA 1
ATOM 823 C C . ASP A 1 112 ? 1.298 1.558 -1.715 1.00 93.25 112 ASP A C 1
ATOM 825 O O . ASP A 1 112 ? 1.920 1.606 -0.649 1.00 93.25 112 ASP A O 1
ATOM 829 N N . GLU A 1 113 ? 1.884 1.203 -2.856 1.00 91.44 113 GLU A N 1
ATOM 830 C CA . GLU A 1 113 ? 3.252 0.682 -2.952 1.00 91.44 113 GLU A CA 1
ATOM 831 C C . GLU A 1 113 ? 3.503 -0.480 -1.969 1.00 91.44 113 GLU A C 1
ATOM 833 O O . GLU A 1 113 ? 4.537 -0.556 -1.296 1.00 91.44 113 GLU A O 1
ATOM 838 N N . ALA A 1 114 ? 2.540 -1.405 -1.871 1.00 92.19 114 ALA A N 1
ATOM 839 C CA . ALA A 1 114 ? 2.490 -2.468 -0.860 1.00 92.19 114 ALA A CA 1
ATOM 840 C C . ALA A 1 114 ? 3.714 -3.402 -0.847 1.00 92.19 114 ALA A C 1
ATOM 842 O O . ALA A 1 114 ? 3.981 -4.072 0.148 1.00 92.19 114 ALA A O 1
ATOM 843 N N . HIS A 1 115 ? 4.528 -3.397 -1.904 1.00 89.56 115 HIS A N 1
ATOM 844 C CA . HIS A 1 115 ? 5.821 -4.083 -1.926 1.00 89.56 115 HIS A CA 1
ATOM 845 C C . HIS A 1 115 ? 6.823 -3.539 -0.888 1.00 89.56 115 HIS A C 1
ATOM 847 O O . HIS A 1 115 ? 7.885 -4.124 -0.671 1.00 89.56 115 HIS A O 1
ATOM 853 N N . ARG A 1 116 ? 6.534 -2.390 -0.265 1.00 87.69 116 ARG A N 1
ATOM 854 C CA . ARG A 1 116 ? 7.276 -1.834 0.875 1.00 87.69 116 ARG A CA 1
ATOM 855 C C . ARG A 1 116 ? 6.866 -2.450 2.213 1.00 87.69 116 ARG A C 1
ATOM 857 O O . ARG A 1 116 ? 7.660 -2.391 3.142 1.00 87.69 116 ARG A O 1
ATOM 864 N N . CYS A 1 117 ? 5.683 -3.057 2.298 1.00 87.31 117 CYS A N 1
ATOM 865 C CA . CYS A 1 117 ? 5.185 -3.741 3.494 1.00 87.31 117 CYS A CA 1
ATOM 866 C C . CYS A 1 117 ? 5.794 -5.134 3.685 1.00 87.31 117 CYS A C 1
ATOM 868 O O . CYS A 1 117 ? 5.521 -5.783 4.682 1.00 87.31 117 CYS A O 1
ATOM 870 N N . THR A 1 118 ? 6.597 -5.613 2.737 1.00 85.88 118 THR A N 1
ATOM 871 C CA . THR A 1 118 ? 7.302 -6.894 2.847 1.00 85.88 118 THR A CA 1
ATOM 872 C C . THR A 1 118 ? 8.553 -6.759 3.708 1.00 85.88 118 THR A C 1
ATOM 874 O O . THR A 1 118 ? 9.238 -5.735 3.623 1.00 85.88 118 THR A O 1
ATOM 877 N N . GLY A 1 119 ? 8.946 -7.820 4.403 1.00 80.81 119 GLY A N 1
ATOM 878 C CA . GLY A 1 119 ? 10.170 -7.844 5.199 1.00 80.81 119 GLY A CA 1
ATOM 879 C C . GLY A 1 119 ? 9.906 -8.250 6.640 1.00 80.81 119 GLY A C 1
ATOM 880 O O . GLY A 1 119 ? 8.977 -9.004 6.908 1.00 80.81 119 GLY A O 1
ATOM 881 N N . GLU A 1 120 ? 10.752 -7.756 7.540 1.00 80.00 120 GLU A N 1
ATOM 882 C CA . GLU A 1 120 ? 10.698 -8.063 8.968 1.00 80.00 120 GLU A CA 1
ATOM 883 C C . GLU A 1 120 ? 9.445 -7.480 9.640 1.00 80.00 120 GLU A C 1
ATOM 885 O O . GLU A 1 120 ? 9.156 -6.276 9.529 1.00 80.00 120 GLU A O 1
ATOM 890 N N . ALA A 1 121 ? 8.728 -8.346 10.360 1.00 78.19 121 ALA A N 1
ATOM 891 C CA . ALA A 1 121 ? 7.585 -7.979 11.187 1.00 78.19 121 ALA A CA 1
ATOM 892 C C . ALA A 1 121 ? 7.975 -7.013 12.325 1.00 78.19 121 ALA A C 1
ATOM 894 O O . ALA A 1 121 ? 9.052 -7.102 12.906 1.00 78.19 121 ALA A O 1
ATOM 895 N N . GLY A 1 122 ? 7.079 -6.083 12.672 1.00 74.00 122 GLY A N 1
ATOM 896 C CA . GLY A 1 122 ? 7.287 -5.108 13.757 1.00 74.00 122 GLY A CA 1
ATOM 897 C C . GLY A 1 122 ? 7.926 -3.785 13.318 1.00 74.00 122 GLY A C 1
ATOM 898 O O . GLY A 1 122 ? 8.127 -2.881 14.129 1.00 74.00 122 GLY A O 1
ATOM 899 N N . THR A 1 123 ? 8.206 -3.632 12.026 1.00 83.38 123 THR A N 1
ATOM 900 C CA . THR A 1 123 ? 8.611 -2.360 11.418 1.00 83.38 123 THR A CA 1
ATOM 901 C C . THR A 1 123 ? 7.404 -1.456 11.141 1.00 83.38 123 THR A C 1
ATOM 903 O O . THR A 1 123 ? 6.286 -1.925 10.936 1.00 83.38 123 THR A O 1
ATOM 906 N N . ALA A 1 124 ? 7.621 -0.141 11.020 1.00 83.06 124 ALA A N 1
ATOM 907 C CA . ALA A 1 124 ? 6.544 0.803 10.686 1.00 83.06 124 ALA A CA 1
ATOM 908 C C . ALA A 1 124 ? 5.821 0.472 9.358 1.00 83.06 124 ALA A C 1
ATOM 910 O O . ALA A 1 124 ? 4.659 0.823 9.169 1.00 83.06 124 ALA A O 1
ATOM 911 N N . PHE A 1 125 ? 6.491 -0.226 8.439 1.00 85.31 125 PHE A N 1
ATOM 912 C CA . PHE A 1 125 ? 5.920 -0.662 7.163 1.00 85.31 125 PHE A CA 1
ATOM 913 C C . PHE A 1 125 ? 5.055 -1.925 7.278 1.00 85.31 125 PHE A C 1
ATOM 915 O O . PHE A 1 125 ? 4.167 -2.115 6.449 1.00 85.31 125 PHE A O 1
ATOM 922 N N . THR A 1 126 ? 5.277 -2.757 8.300 1.00 88.06 126 THR A N 1
ATOM 923 C CA . THR A 1 126 ? 4.502 -3.984 8.552 1.00 88.06 126 THR A CA 1
ATOM 924 C C . THR A 1 126 ? 3.352 -3.772 9.536 1.00 88.06 126 THR A C 1
ATOM 926 O O . THR A 1 126 ? 2.448 -4.597 9.577 1.00 88.06 126 THR A O 1
ATOM 929 N N . THR A 1 127 ? 3.288 -2.640 10.253 1.00 89.56 127 THR A N 1
ATOM 930 C CA . THR A 1 127 ? 2.154 -2.290 11.139 1.00 89.56 127 THR A CA 1
ATOM 931 C C . THR A 1 127 ? 0.796 -2.409 10.439 1.00 89.56 127 THR A C 1
ATOM 933 O O . THR A 1 127 ? -0.184 -2.837 11.041 1.00 89.56 127 THR A O 1
ATOM 936 N N . VAL A 1 128 ? 0.729 -2.049 9.150 1.00 90.69 128 VAL A N 1
ATOM 937 C CA . VAL A 1 128 ? -0.504 -2.121 8.350 1.00 90.69 128 VAL A CA 1
ATOM 938 C C . VAL A 1 128 ? -0.956 -3.556 8.066 1.00 90.69 128 VAL A C 1
ATOM 940 O O . VAL A 1 128 ? -2.101 -3.743 7.674 1.00 90.69 128 VAL A O 1
ATOM 943 N N . LEU A 1 129 ? -0.078 -4.553 8.232 1.00 90.81 129 LEU A N 1
ATOM 944 C CA . LEU A 1 129 ? -0.376 -5.978 8.058 1.00 90.81 129 LEU A CA 1
ATOM 945 C C . LEU A 1 129 ? -0.965 -6.598 9.327 1.00 90.81 129 LEU A C 1
ATOM 947 O O . LEU A 1 129 ? -1.725 -7.558 9.249 1.00 90.81 129 LEU A O 1
ATOM 951 N N . ASP A 1 130 ? -0.735 -6.005 10.495 1.00 90.38 130 ASP A N 1
ATOM 952 C CA . ASP A 1 130 ? -1.199 -6.562 11.762 1.00 90.38 130 ASP A CA 1
ATOM 953 C C . ASP A 1 130 ? -2.602 -6.042 12.124 1.00 90.38 130 ASP A C 1
ATOM 955 O O . ASP A 1 130 ? -2.827 -4.844 12.319 1.00 90.38 130 ASP A O 1
ATOM 959 N N . GLN A 1 131 ? -3.583 -6.946 12.182 1.00 90.25 131 GLN A N 1
ATOM 960 C CA . GLN A 1 131 ? -4.968 -6.639 12.564 1.00 90.25 131 GLN A CA 1
ATOM 961 C C . GLN A 1 131 ? -5.098 -6.218 14.038 1.00 90.25 131 GLN A C 1
ATOM 963 O O . GLN A 1 131 ? -6.035 -5.500 14.392 1.00 90.25 131 GLN A O 1
ATOM 968 N N . SER A 1 132 ? -4.174 -6.657 14.897 1.00 90.19 132 SER A N 1
ATOM 969 C CA . SER A 1 132 ? -4.130 -6.276 16.310 1.00 90.19 132 SER A CA 1
ATOM 970 C C . SER A 1 132 ? -3.626 -4.844 16.510 1.00 90.19 132 SER A C 1
ATOM 972 O O . SER A 1 132 ? -4.063 -4.177 17.447 1.00 90.19 132 SER A O 1
ATOM 974 N N . GLN A 1 133 ? -2.766 -4.355 15.606 1.00 91.19 133 GLN A N 1
ATOM 975 C CA . GLN A 1 133 ? -2.249 -2.984 15.624 1.00 91.19 133 GLN A CA 1
ATOM 976 C C . GLN A 1 133 ? -3.228 -2.011 14.976 1.00 91.19 133 GLN A C 1
ATOM 978 O O . GLN A 1 133 ? -3.592 -1.011 15.589 1.00 91.19 133 GLN A O 1
ATOM 983 N N . ILE A 1 134 ? -3.667 -2.299 13.745 1.00 92.62 134 ILE A N 1
ATOM 984 C CA . ILE A 1 134 ? -4.617 -1.449 13.025 1.00 92.62 134 ILE A CA 1
ATOM 985 C C . ILE A 1 134 ? -5.890 -2.234 12.715 1.00 92.62 134 ILE A C 1
ATOM 987 O O . ILE A 1 134 ? -5.959 -3.022 11.774 1.00 92.62 134 ILE A O 1
ATOM 991 N N . LYS A 1 135 ? -6.943 -1.971 13.479 1.00 92.69 135 LYS A N 1
ATOM 992 C CA . LYS A 1 135 ? -8.255 -2.602 13.331 1.00 92.69 135 LYS A CA 1
ATOM 993 C C . LYS A 1 135 ? -8.890 -2.152 12.015 1.00 92.69 135 LYS A C 1
ATOM 995 O O . LYS A 1 135 ? -9.198 -0.969 11.850 1.00 92.69 135 LYS A O 1
ATOM 1000 N N . ALA A 1 136 ? -9.118 -3.093 11.101 1.00 93.19 136 ALA A N 1
ATOM 1001 C CA . ALA A 1 136 ? -9.764 -2.856 9.811 1.00 93.19 136 ALA A CA 1
ATOM 1002 C C . ALA A 1 136 ? -10.713 -4.002 9.420 1.00 93.19 136 ALA A C 1
ATOM 1004 O O . ALA A 1 136 ? -10.423 -5.160 9.701 1.00 93.19 136 ALA A O 1
ATOM 1005 N N . GLN A 1 137 ? -11.831 -3.716 8.750 1.00 93.19 137 GLN A N 1
ATOM 1006 C CA . GLN A 1 137 ? -12.707 -4.762 8.204 1.00 93.19 137 GLN A CA 1
ATOM 1007 C C . GLN A 1 137 ? -12.168 -5.331 6.888 1.00 93.19 137 GLN A C 1
ATOM 1009 O O . GLN A 1 137 ? -12.265 -6.533 6.643 1.00 93.19 137 GLN A O 1
ATOM 1014 N N . LYS A 1 138 ? -11.621 -4.466 6.026 1.00 93.31 138 LYS A N 1
ATOM 1015 C CA . LYS A 1 138 ? -11.051 -4.833 4.726 1.00 93.31 138 LYS A CA 1
ATOM 1016 C C . LYS A 1 138 ? -9.728 -4.121 4.497 1.00 93.31 138 LYS A C 1
ATOM 1018 O O . LYS A 1 138 ? -9.547 -2.978 4.919 1.00 93.31 138 LYS A O 1
ATOM 1023 N N . ARG A 1 139 ? -8.828 -4.789 3.779 1.00 94.88 139 ARG A N 1
ATOM 1024 C CA . ARG A 1 139 ? -7.540 -4.240 3.355 1.00 94.88 139 ARG A CA 1
ATOM 1025 C C . ARG A 1 139 ? -7.329 -4.504 1.871 1.00 94.88 139 ARG A C 1
ATOM 1027 O O . ARG A 1 139 ? -7.620 -5.598 1.397 1.00 94.88 139 ARG A O 1
ATOM 1034 N N . LEU A 1 140 ? -6.858 -3.492 1.156 1.00 95.38 140 LEU A N 1
ATOM 1035 C CA . LEU A 1 140 ? -6.473 -3.563 -0.245 1.00 95.38 140 LEU A CA 1
ATOM 1036 C C . LEU A 1 140 ? -5.002 -3.177 -0.360 1.00 95.38 140 LEU A C 1
ATOM 1038 O O . LEU A 1 140 ? -4.615 -2.074 0.019 1.00 95.38 140 LEU A O 1
ATOM 1042 N N . PHE A 1 141 ? -4.201 -4.079 -0.911 1.00 95.06 141 PHE A N 1
ATOM 1043 C CA . PHE A 1 141 ? -2.790 -3.849 -1.182 1.00 95.06 141 PHE A CA 1
ATOM 1044 C C . PHE A 1 141 ? -2.618 -3.580 -2.673 1.00 95.06 141 PHE A C 1
ATOM 1046 O O . PHE A 1 141 ? -2.938 -4.433 -3.499 1.00 95.06 141 PHE A O 1
ATOM 1053 N N . ALA A 1 142 ? -2.139 -2.387 -3.014 1.00 94.50 142 ALA A N 1
ATOM 1054 C CA . ALA A 1 142 ? -1.889 -1.974 -4.387 1.00 94.50 142 ALA A CA 1
ATOM 1055 C C . ALA A 1 142 ? -0.379 -1.854 -4.619 1.00 94.50 142 ALA A C 1
ATOM 1057 O O . ALA A 1 142 ? 0.351 -1.302 -3.797 1.00 94.50 142 ALA A O 1
ATOM 1058 N N . THR A 1 143 ? 0.112 -2.410 -5.724 1.00 93.81 143 THR A N 1
ATOM 1059 C CA . THR A 1 143 ? 1.516 -2.288 -6.132 1.00 93.81 143 THR A CA 1
ATOM 1060 C C . THR A 1 143 ? 1.656 -2.581 -7.621 1.00 93.81 143 THR A C 1
ATOM 1062 O O . THR A 1 143 ? 0.932 -3.420 -8.154 1.00 93.81 143 THR A O 1
ATOM 1065 N N . ALA A 1 144 ? 2.623 -1.940 -8.277 1.00 91.94 144 ALA A N 1
ATOM 1066 C CA . ALA A 1 144 ? 3.048 -2.311 -9.628 1.00 91.94 144 ALA A CA 1
ATOM 1067 C C . ALA A 1 144 ? 4.152 -3.385 -9.621 1.00 91.94 144 ALA A C 1
ATOM 1069 O O . ALA A 1 144 ? 4.290 -4.156 -10.565 1.00 91.94 144 ALA A O 1
ATOM 1070 N N . THR A 1 145 ? 4.950 -3.442 -8.551 1.00 88.69 145 THR A N 1
ATOM 1071 C CA . THR A 1 145 ? 6.139 -4.300 -8.455 1.00 88.69 145 THR A CA 1
ATOM 1072 C C . THR A 1 145 ? 6.043 -5.199 -7.224 1.00 88.69 145 THR A C 1
ATOM 1074 O O . THR A 1 145 ? 6.620 -4.861 -6.187 1.00 88.69 145 THR A O 1
ATOM 1077 N N . PRO A 1 146 ? 5.283 -6.308 -7.267 1.00 88.12 146 PRO A N 1
ATOM 1078 C CA . PRO A 1 146 ? 5.164 -7.204 -6.124 1.00 88.12 146 PRO A CA 1
ATOM 1079 C C . PRO A 1 146 ? 6.527 -7.795 -5.751 1.00 88.12 146 PRO A C 1
ATOM 1081 O O . PRO A 1 146 ? 7.326 -8.148 -6.620 1.00 88.12 146 PRO A O 1
ATOM 1084 N N . ARG A 1 147 ? 6.803 -7.894 -4.447 1.00 85.75 147 ARG A N 1
ATOM 1085 C CA . ARG A 1 147 ? 8.060 -8.443 -3.929 1.00 85.75 147 ARG A CA 1
ATOM 1086 C C . ARG A 1 147 ? 7.794 -9.762 -3.213 1.00 85.75 147 ARG A C 1
ATOM 1088 O O . ARG A 1 147 ? 7.052 -9.798 -2.236 1.00 85.75 147 ARG A O 1
ATOM 1095 N N . THR A 1 148 ? 8.428 -10.824 -3.689 1.00 83.69 148 THR A N 1
ATOM 1096 C CA . THR A 1 148 ? 8.350 -12.174 -3.118 1.00 83.69 148 THR A CA 1
ATOM 1097 C C . THR A 1 148 ? 9.734 -12.616 -2.652 1.00 83.69 148 THR A C 1
ATOM 1099 O O . THR A 1 148 ? 10.758 -12.178 -3.187 1.00 83.69 148 THR A O 1
ATOM 1102 N N . TYR A 1 149 ? 9.780 -13.474 -1.636 1.00 80.38 149 TYR A N 1
ATOM 1103 C CA . TYR A 1 149 ? 11.025 -14.052 -1.131 1.00 80.38 149 TYR A CA 1
ATOM 1104 C C . TYR A 1 149 ? 11.047 -15.549 -1.421 1.00 80.38 149 TYR A C 1
ATOM 1106 O O . TYR A 1 149 ? 10.016 -16.208 -1.379 1.00 80.38 149 TYR A O 1
ATOM 1114 N N . SER A 1 150 ? 12.219 -16.106 -1.721 1.00 76.75 150 SER A N 1
ATOM 1115 C CA . SER A 1 150 ? 12.334 -17.555 -1.886 1.00 76.75 150 SER A CA 1
ATOM 1116 C C . SER A 1 150 ? 12.173 -18.262 -0.539 1.00 76.75 150 SER A C 1
ATOM 1118 O O . SER A 1 150 ? 12.633 -17.768 0.493 1.00 76.75 150 SER A O 1
ATOM 1120 N N . SER A 1 151 ? 11.581 -19.456 -0.556 1.00 74.62 151 SER A N 1
ATOM 1121 C CA . SER A 1 151 ? 11.358 -20.281 0.642 1.00 74.62 151 SER A CA 1
ATOM 1122 C C . SER A 1 151 ? 12.642 -20.529 1.445 1.00 74.62 151 SER A C 1
ATOM 1124 O O . SER A 1 151 ? 12.634 -20.458 2.669 1.00 74.62 151 SER A O 1
ATOM 1126 N N . ASN A 1 152 ? 13.775 -20.720 0.761 1.00 74.38 152 ASN A N 1
ATOM 1127 C CA . ASN A 1 152 ? 15.093 -20.884 1.386 1.00 74.38 152 ASN A CA 1
ATOM 1128 C C . ASN A 1 152 ? 15.583 -19.637 2.146 1.00 74.38 152 ASN A C 1
ATOM 1130 O O . ASN A 1 152 ? 16.427 -19.751 3.033 1.00 74.38 152 ASN A O 1
ATOM 1134 N N . LEU A 1 153 ? 15.143 -18.440 1.750 1.00 74.88 153 LEU A N 1
ATOM 1135 C CA . LEU A 1 153 ? 15.510 -17.187 2.411 1.00 74.88 153 LEU A CA 1
ATOM 1136 C C . LEU A 1 153 ? 14.628 -16.972 3.644 1.00 74.88 153 LEU A C 1
ATOM 1138 O O . LEU A 1 153 ? 15.148 -16.622 4.700 1.00 74.88 153 LEU A O 1
ATOM 1142 N N . GLN A 1 154 ? 13.332 -17.271 3.528 1.00 73.81 154 GLN A N 1
ATOM 1143 C CA . GLN A 1 154 ? 12.386 -17.237 4.648 1.00 73.81 154 GLN A CA 1
ATOM 1144 C C . GLN A 1 154 ? 12.778 -18.232 5.750 1.00 73.81 154 GLN A C 1
ATOM 1146 O O . GLN A 1 154 ? 12.846 -17.853 6.915 1.00 73.81 154 GLN A O 1
ATOM 1151 N N . SER A 1 155 ? 13.134 -19.475 5.395 1.00 73.06 155 SER A N 1
ATOM 1152 C CA . SER A 1 155 ? 13.535 -20.489 6.382 1.00 73.06 155 SER A CA 1
ATOM 1153 C C . SER A 1 155 ? 14.788 -20.073 7.158 1.00 73.06 155 SER A C 1
ATOM 1155 O O . SER A 1 155 ? 14.813 -20.151 8.379 1.00 73.06 155 SER A O 1
ATOM 1157 N N . LYS A 1 156 ? 15.804 -19.546 6.462 1.00 76.62 156 LYS A N 1
ATOM 1158 C CA . LYS A 1 156 ? 17.033 -19.045 7.095 1.00 76.62 156 LYS A CA 1
ATOM 1159 C C . LYS A 1 156 ? 16.781 -17.847 8.007 1.00 76.62 156 LYS A C 1
ATOM 1161 O O . LYS A 1 156 ? 17.440 -17.731 9.034 1.00 76.62 156 LYS A O 1
ATOM 1166 N N . ALA A 1 157 ? 15.870 -16.952 7.629 1.00 73.25 157 ALA A N 1
ATOM 1167 C CA . ALA A 1 157 ? 15.499 -15.821 8.470 1.00 73.25 157 ALA A CA 1
ATOM 1168 C C . ALA A 1 157 ? 14.777 -16.299 9.739 1.00 73.25 157 ALA A C 1
ATOM 1170 O O . ALA A 1 157 ? 15.155 -15.897 10.840 1.00 73.25 157 ALA A O 1
ATOM 1171 N N . SER A 1 158 ? 13.840 -17.243 9.600 1.00 73.00 158 SER A N 1
ATOM 1172 C CA . SER A 1 158 ? 13.140 -17.854 10.732 1.00 73.00 158 SER A CA 1
ATOM 1173 C C . SER A 1 158 ? 14.096 -18.592 11.675 1.00 73.00 158 SER A C 1
ATOM 1175 O O . SER A 1 158 ? 13.943 -18.483 12.889 1.00 73.00 158 SER A O 1
ATOM 1177 N N . ASP A 1 159 ? 15.108 -19.291 11.148 1.00 78.31 159 ASP A N 1
ATOM 1178 C CA . ASP A 1 159 ? 16.158 -19.939 11.954 1.00 78.31 159 ASP A CA 1
ATOM 1179 C C . ASP A 1 159 ? 16.980 -18.918 12.765 1.00 78.31 159 ASP A C 1
ATOM 1181 O O . ASP A 1 159 ? 17.502 -19.230 13.835 1.00 78.31 159 ASP A O 1
ATOM 1185 N N . MET A 1 160 ? 17.078 -17.679 12.273 1.00 78.94 160 MET A N 1
ATOM 1186 C CA . MET A 1 160 ? 17.699 -16.543 12.961 1.00 78.94 160 MET A CA 1
ATOM 1187 C C . MET A 1 160 ? 16.714 -15.764 13.853 1.00 78.94 160 MET A C 1
ATOM 1189 O O . MET A 1 160 ? 17.099 -14.751 14.436 1.00 78.94 160 MET A O 1
ATOM 1193 N N . GLY A 1 161 ? 15.464 -16.224 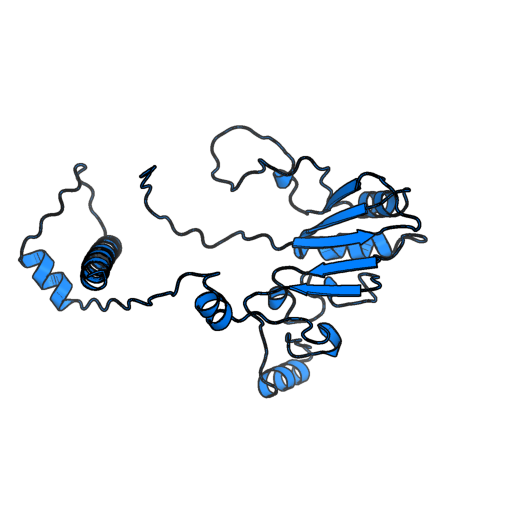13.979 1.00 74.19 161 GLY A N 1
ATOM 1194 C CA . GLY A 1 161 ? 14.414 -15.583 14.773 1.00 74.19 161 GLY A CA 1
ATOM 1195 C C . GLY A 1 161 ? 13.763 -14.363 14.114 1.00 74.19 161 GLY A C 1
ATOM 1196 O O . GLY A 1 161 ? 13.099 -13.596 14.806 1.00 74.19 161 GLY A O 1
ATOM 1197 N N . VAL A 1 162 ? 13.954 -14.168 12.807 1.00 73.06 162 VAL A N 1
ATOM 1198 C CA . VAL A 1 162 ? 13.387 -13.054 12.035 1.00 73.06 162 VAL A CA 1
ATOM 1199 C C . VAL A 1 162 ? 12.300 -13.588 11.109 1.00 73.06 162 VAL A C 1
ATOM 1201 O O . VAL A 1 162 ? 12.585 -14.349 10.185 1.00 73.06 162 VAL A O 1
ATOM 1204 N N . ASP A 1 163 ? 11.056 -13.172 11.331 1.00 72.94 163 ASP A N 1
ATOM 1205 C CA . ASP A 1 163 ? 9.949 -13.515 10.439 1.00 72.94 163 ASP A CA 1
ATOM 1206 C C . ASP A 1 163 ? 9.906 -12.540 9.253 1.00 72.94 163 ASP A C 1
ATOM 1208 O O . ASP A 1 163 ? 9.866 -11.321 9.444 1.00 72.94 163 ASP A O 1
ATOM 1212 N N . VAL A 1 164 ? 9.977 -13.071 8.029 1.00 79.94 164 VAL A N 1
ATOM 1213 C CA . VAL A 1 164 ? 10.073 -12.289 6.787 1.00 79.94 164 VAL A CA 1
ATOM 1214 C C . VAL A 1 164 ? 8.891 -12.611 5.889 1.00 79.94 164 VAL A C 1
ATOM 1216 O O . VAL A 1 164 ? 8.825 -13.690 5.300 1.00 79.94 164 VAL A O 1
ATOM 1219 N N . THR A 1 165 ? 8.009 -11.633 5.703 1.00 82.81 165 THR A N 1
ATOM 1220 C CA . THR A 1 165 ? 6.785 -11.800 4.910 1.00 82.81 165 THR A CA 1
ATOM 1221 C C . THR A 1 165 ? 6.948 -11.233 3.497 1.00 82.81 165 THR A C 1
ATOM 1223 O O . THR A 1 165 ? 7.386 -10.091 3.317 1.00 82.81 165 THR A O 1
ATOM 1226 N N . GLY A 1 166 ? 6.595 -12.024 2.479 1.00 88.75 166 GLY A N 1
ATOM 1227 C CA . GLY A 1 166 ? 6.502 -11.611 1.072 1.00 88.75 166 GLY A CA 1
ATOM 1228 C C . GLY A 1 166 ? 5.052 -11.406 0.621 1.00 88.75 166 GLY A C 1
ATOM 1229 O O . GLY A 1 166 ? 4.122 -11.788 1.323 1.00 88.75 166 GLY A O 1
ATOM 1230 N N . MET A 1 167 ? 4.846 -10.807 -0.557 1.00 91.44 167 MET A N 1
ATOM 1231 C CA . MET A 1 167 ? 3.494 -10.588 -1.108 1.00 91.44 167 MET A CA 1
ATOM 1232 C C . MET A 1 167 ? 2.809 -11.863 -1.625 1.00 91.44 167 MET A C 1
ATOM 1234 O O . MET A 1 167 ? 1.649 -11.815 -2.020 1.00 91.44 167 MET A O 1
ATOM 1238 N N . ASP A 1 168 ? 3.526 -12.983 -1.651 1.00 89.12 168 ASP A N 1
ATOM 1239 C CA . ASP A 1 168 ? 3.014 -14.323 -1.931 1.00 89.12 168 ASP A CA 1
ATOM 1240 C C . ASP A 1 168 ? 2.294 -14.960 -0.730 1.00 89.12 168 ASP A C 1
ATOM 1242 O O . ASP A 1 168 ? 1.599 -15.963 -0.894 1.00 89.12 168 ASP A O 1
ATOM 1246 N N . ASP A 1 169 ? 2.411 -14.370 0.463 1.00 90.12 169 ASP A N 1
ATOM 1247 C CA . ASP A 1 169 ? 1.664 -14.795 1.644 1.00 90.12 169 ASP A CA 1
ATOM 1248 C C . ASP A 1 169 ? 0.216 -14.271 1.609 1.00 90.12 169 ASP A C 1
ATOM 1250 O O . ASP A 1 169 ? -0.076 -13.132 1.992 1.00 90.12 169 ASP A O 1
ATOM 1254 N N . GLU A 1 170 ? -0.716 -15.131 1.185 1.00 91.56 170 GLU A N 1
ATOM 1255 C CA . GLU A 1 170 ? -2.155 -14.833 1.195 1.00 91.56 170 GLU A CA 1
ATOM 1256 C C . GLU A 1 170 ? -2.709 -14.569 2.607 1.00 91.56 170 GLU A C 1
ATOM 1258 O O . GLU A 1 170 ? -3.749 -13.921 2.737 1.00 91.56 170 GLU A O 1
ATOM 1263 N N . GLY A 1 171 ? -2.048 -15.045 3.668 1.00 90.25 171 GLY A N 1
ATOM 1264 C CA . GLY A 1 171 ? -2.442 -14.772 5.050 1.00 90.25 171 GLY A CA 1
ATOM 1265 C C . GLY A 1 171 ? -2.223 -13.311 5.442 1.00 90.25 171 GLY A C 1
ATOM 1266 O O . GLY A 1 171 ? -3.053 -12.734 6.145 1.00 90.25 171 GLY A O 1
ATOM 1267 N N . ALA A 1 172 ? -1.145 -12.699 4.945 1.00 90.00 172 ALA A N 1
ATOM 1268 C CA . ALA A 1 172 ? -0.798 -11.307 5.219 1.00 90.00 172 ALA A CA 1
ATOM 1269 C C . ALA A 1 172 ? -1.391 -10.321 4.197 1.00 90.00 172 ALA A C 1
ATOM 1271 O O . ALA A 1 172 ? -1.908 -9.268 4.578 1.00 90.00 172 ALA A O 1
ATOM 1272 N N . PHE A 1 173 ? -1.334 -10.653 2.903 1.00 92.44 173 PHE A N 1
ATOM 1273 C CA . PHE A 1 173 ? -1.716 -9.746 1.811 1.00 92.44 173 PHE A CA 1
ATOM 1274 C C . PHE A 1 173 ? -3.068 -10.077 1.168 1.00 92.44 173 PHE A C 1
ATOM 1276 O O . PHE A 1 173 ? -3.627 -9.252 0.442 1.00 92.44 173 PHE A O 1
ATOM 1283 N N . GLY A 1 174 ? -3.636 -11.250 1.449 1.00 93.25 174 GLY A N 1
ATOM 1284 C CA . GLY A 1 174 ? -4.830 -11.731 0.765 1.00 93.25 174 GLY A CA 1
ATOM 1285 C C . GLY A 1 174 ? -4.552 -12.186 -0.670 1.00 93.25 174 GLY A C 1
ATOM 1286 O O . GLY A 1 174 ? -3.421 -12.219 -1.148 1.00 93.25 174 GLY A O 1
ATOM 1287 N N . LYS A 1 175 ? -5.624 -12.559 -1.371 1.00 95.25 175 LYS A N 1
ATOM 1288 C CA . LYS A 1 175 ? -5.556 -13.014 -2.765 1.00 95.25 175 LYS A CA 1
ATOM 1289 C C . LYS A 1 175 ? -5.429 -11.841 -3.726 1.00 95.25 175 LYS A C 1
ATOM 1291 O O . LYS A 1 175 ? -6.028 -10.787 -3.513 1.00 95.25 175 LYS A O 1
ATOM 1296 N N . VAL A 1 176 ? -4.753 -12.073 -4.849 1.00 95.12 176 VAL A N 1
ATOM 1297 C CA . VAL A 1 176 ? -4.741 -11.130 -5.972 1.00 95.12 176 VAL A CA 1
ATOM 1298 C C . VAL A 1 176 ? -6.158 -11.006 -6.536 1.00 95.12 176 VAL A C 1
ATOM 1300 O O . VAL A 1 176 ? -6.693 -11.942 -7.125 1.00 95.12 176 VAL A O 1
ATOM 1303 N N . PHE A 1 177 ? -6.778 -9.844 -6.329 1.00 93.88 177 PHE A N 1
ATOM 1304 C CA . PHE A 1 177 ? -8.120 -9.535 -6.834 1.00 93.88 177 PHE A CA 1
ATOM 1305 C C . PHE A 1 177 ? -8.110 -9.142 -8.318 1.00 93.88 177 PHE A C 1
ATOM 1307 O O . PHE A 1 177 ? -9.023 -9.496 -9.061 1.00 93.88 177 PHE A O 1
ATOM 1314 N N . HIS A 1 178 ? -7.085 -8.407 -8.747 1.00 95.75 178 HIS A N 1
ATOM 1315 C CA . HIS A 1 178 ? -6.919 -7.947 -10.119 1.00 95.75 178 HIS A CA 1
ATOM 1316 C C . HIS A 1 178 ? -5.431 -7.771 -10.424 1.00 95.75 178 HIS A C 1
ATOM 1318 O O . HIS A 1 178 ? -4.678 -7.295 -9.574 1.00 95.75 178 HIS A O 1
ATOM 1324 N N . LEU A 1 179 ? -5.026 -8.146 -11.635 1.00 95.12 179 LEU A N 1
ATOM 1325 C CA . LEU A 1 179 ? -3.679 -7.964 -12.155 1.00 95.12 179 LEU A CA 1
ATOM 1326 C C . LEU A 1 179 ? -3.805 -7.388 -13.563 1.00 95.12 179 LEU A C 1
ATOM 1328 O O . LEU A 1 179 ? -4.499 -7.963 -14.395 1.00 95.12 179 LEU A O 1
ATOM 1332 N N . LEU A 1 180 ? -3.131 -6.267 -13.795 1.00 95.62 180 LEU A N 1
ATOM 1333 C CA . LEU A 1 180 ? -2.889 -5.724 -15.123 1.00 95.62 180 LEU A CA 1
ATOM 1334 C C . LEU A 1 180 ? -1.376 -5.666 -15.294 1.00 95.62 180 LEU A C 1
ATOM 1336 O O . LEU A 1 180 ? -0.705 -4.843 -14.667 1.00 95.62 180 LEU A O 1
ATOM 1340 N N . SER A 1 181 ? -0.829 -6.592 -16.071 1.00 94.06 181 SER A N 1
ATOM 1341 C CA . SER A 1 181 ? 0.603 -6.635 -16.338 1.00 94.06 181 SER A CA 1
ATOM 1342 C C . SER A 1 181 ? 1.028 -5.501 -17.270 1.00 94.06 181 SER A C 1
ATOM 1344 O O . SER A 1 181 ? 0.229 -4.921 -18.006 1.00 94.06 181 SER A O 1
ATOM 1346 N N . PHE A 1 182 ? 2.325 -5.197 -17.260 1.00 91.88 182 PHE A N 1
ATOM 1347 C CA . PHE A 1 182 ? 2.891 -4.178 -18.138 1.00 91.88 182 PHE A CA 1
ATOM 1348 C C . PHE A 1 182 ? 2.672 -4.516 -19.626 1.00 91.88 182 PHE A C 1
ATOM 1350 O O . PHE A 1 182 ? 2.332 -3.634 -20.407 1.00 91.88 182 PHE A O 1
ATOM 1357 N N . GLY A 1 183 ? 2.796 -5.798 -19.999 1.00 93.44 183 GLY A N 1
ATOM 1358 C CA . GLY A 1 183 ? 2.543 -6.274 -21.364 1.00 93.44 183 GLY A CA 1
ATOM 1359 C C . GLY A 1 183 ? 1.081 -6.112 -21.785 1.00 93.44 183 GLY A C 1
ATOM 1360 O O . GLY A 1 183 ? 0.818 -5.529 -22.830 1.00 93.44 183 GLY A O 1
ATOM 1361 N N . GLU A 1 184 ? 0.132 -6.521 -20.937 1.00 95.38 184 GLU A N 1
ATOM 1362 C CA . GLU A 1 184 ? -1.306 -6.336 -21.204 1.00 95.38 184 GLU A CA 1
ATOM 1363 C C . GLU A 1 184 ? -1.676 -4.853 -21.350 1.00 95.38 184 GLU A C 1
ATOM 1365 O O . GLU A 1 184 ? -2.501 -4.493 -22.186 1.00 95.38 184 GLU A O 1
ATOM 1370 N N . ALA A 1 185 ? -1.051 -3.972 -20.565 1.00 96.12 185 ALA A N 1
ATOM 1371 C CA . ALA A 1 185 ? -1.270 -2.534 -20.673 1.00 96.12 185 ALA A CA 1
ATOM 1372 C C . ALA A 1 185 ? -0.715 -1.936 -21.982 1.00 96.12 185 ALA A C 1
ATOM 1374 O O . ALA A 1 185 ? -1.325 -1.008 -22.514 1.00 96.12 185 ALA A O 1
ATOM 1375 N N . ILE A 1 186 ? 0.398 -2.457 -22.520 1.00 94.69 186 ILE A N 1
ATOM 1376 C CA . ILE A 1 186 ? 0.894 -2.077 -23.856 1.00 94.69 186 ILE A CA 1
ATOM 1377 C C . ILE A 1 186 ? -0.058 -2.583 -24.944 1.00 94.69 186 ILE A C 1
ATOM 1379 O O . ILE A 1 186 ? -0.449 -1.810 -25.816 1.00 94.69 186 ILE A O 1
ATOM 1383 N N . GLU A 1 187 ? -0.458 -3.859 -24.889 1.00 95.56 187 GLU A N 1
ATOM 1384 C CA . GLU A 1 187 ? -1.367 -4.470 -25.873 1.00 95.56 187 GLU A CA 1
ATOM 1385 C C . GLU A 1 187 ? -2.725 -3.759 -25.934 1.00 95.56 187 GLU A C 1
ATOM 1387 O O . GLU A 1 187 ? -3.322 -3.641 -27.002 1.00 95.56 187 GLU A O 1
ATOM 1392 N N . ALA A 1 188 ? -3.198 -3.247 -24.796 1.00 96.38 188 ALA A N 1
ATOM 1393 C CA . ALA A 1 188 ? -4.426 -2.468 -24.688 1.00 96.38 188 ALA A CA 1
ATOM 1394 C C . ALA A 1 188 ? -4.265 -0.977 -25.054 1.00 96.38 188 ALA A C 1
ATOM 1396 O O . ALA A 1 188 ? -5.196 -0.203 -24.834 1.00 96.38 188 ALA A O 1
ATOM 1397 N N . GLU A 1 189 ? -3.100 -0.557 -25.561 1.00 95.50 189 GLU A N 1
ATOM 1398 C CA . GLU A 1 189 ? -2.764 0.840 -25.887 1.00 95.50 189 GLU A CA 1
ATOM 1399 C C . GLU A 1 189 ? -2.899 1.811 -24.690 1.00 95.50 189 GLU A C 1
ATOM 1401 O O . GLU A 1 189 ? -3.058 3.021 -24.857 1.00 95.50 189 GLU A O 1
ATOM 1406 N N . LEU A 1 190 ? -2.816 1.293 -23.457 1.00 95.88 190 LEU A N 1
ATOM 1407 C CA . LEU A 1 190 ? -2.844 2.088 -22.224 1.00 95.88 190 LEU A CA 1
ATOM 1408 C C . LEU A 1 190 ? -1.454 2.618 -21.852 1.00 95.88 190 LEU A C 1
ATOM 1410 O O . LEU A 1 190 ? -1.348 3.648 -21.185 1.00 95.88 190 LEU A O 1
ATOM 1414 N N . LEU A 1 191 ? -0.395 1.920 -22.273 1.00 94.69 191 LEU A N 1
ATOM 1415 C CA . LEU A 1 191 ? 1.001 2.304 -22.078 1.00 94.69 191 LEU A CA 1
ATOM 1416 C C . LEU A 1 191 ? 1.781 2.225 -23.389 1.00 94.69 191 LEU A C 1
ATOM 1418 O O . LEU A 1 191 ? 1.510 1.399 -24.254 1.00 94.69 191 LEU A O 1
ATOM 1422 N N . THR A 1 192 ? 2.789 3.084 -23.519 1.00 94.50 192 THR A N 1
ATOM 1423 C CA . THR A 1 192 ? 3.777 2.976 -24.595 1.00 94.50 192 THR A CA 1
ATOM 1424 C C . THR A 1 192 ? 4.813 1.915 -24.243 1.00 94.50 192 THR A C 1
ATOM 1426 O O . THR A 1 192 ? 5.238 1.818 -23.089 1.00 94.50 192 THR A O 1
ATOM 1429 N N . ASP A 1 193 ? 5.240 1.152 -25.246 1.00 92.50 193 ASP A N 1
ATOM 1430 C CA . ASP A 1 193 ? 6.306 0.167 -25.093 1.00 92.50 193 ASP A CA 1
ATOM 1431 C C . ASP A 1 193 ? 7.650 0.833 -24.735 1.00 92.50 193 ASP A C 1
ATOM 1433 O O . ASP A 1 193 ? 7.919 1.974 -25.126 1.00 92.50 193 ASP A O 1
ATOM 1437 N N . TYR A 1 194 ? 8.495 0.137 -23.969 1.00 84.25 194 TYR A N 1
ATOM 1438 C CA . TYR A 1 194 ? 9.804 0.647 -23.557 1.00 84.25 194 TYR A CA 1
ATOM 1439 C C . TYR A 1 194 ? 10.932 -0.005 -24.350 1.00 84.25 194 TYR A C 1
ATOM 1441 O O . TYR A 1 194 ? 10.925 -1.197 -24.639 1.00 84.25 194 TYR A O 1
ATOM 1449 N N . GLN A 1 195 ? 11.980 0.771 -24.620 1.00 87.12 195 GLN A N 1
ATOM 1450 C CA . GLN A 1 195 ? 13.199 0.269 -25.241 1.00 87.12 195 GLN A CA 1
ATOM 1451 C C . GLN A 1 195 ? 14.379 0.445 -24.284 1.00 87.12 195 GLN A C 1
ATOM 1453 O O . GLN A 1 195 ? 14.736 1.564 -23.913 1.00 87.12 195 GLN A O 1
ATOM 1458 N N . VAL A 1 196 ? 15.008 -0.663 -23.886 1.00 85.62 196 VAL A N 1
ATOM 1459 C CA . VAL A 1 196 ? 16.246 -0.624 -23.094 1.00 85.62 196 VAL A CA 1
ATOM 1460 C C . VAL A 1 196 ? 17.432 -0.490 -24.043 1.00 85.62 196 VAL A C 1
ATOM 1462 O O . VAL A 1 196 ? 17.787 -1.437 -24.741 1.00 85.62 196 VAL A O 1
ATOM 1465 N N . VAL A 1 197 ? 18.065 0.683 -24.053 1.00 83.88 197 VAL A N 1
ATOM 1466 C CA . VAL A 1 197 ? 19.280 0.937 -24.840 1.00 83.88 197 VAL A CA 1
ATOM 1467 C C . VAL A 1 197 ? 20.498 0.820 -23.925 1.00 83.88 197 VAL A C 1
ATOM 1469 O O . VAL A 1 197 ? 20.749 1.690 -23.092 1.00 83.88 197 VAL A O 1
ATOM 1472 N N . ILE A 1 198 ? 21.260 -0.269 -24.064 1.00 81.62 198 ILE A N 1
ATOM 1473 C CA . ILE A 1 198 ? 22.514 -0.474 -23.327 1.00 81.62 198 ILE A CA 1
ATOM 1474 C C . ILE A 1 198 ? 23.660 0.109 -24.148 1.00 81.62 198 ILE A C 1
ATOM 1476 O O . ILE A 1 198 ? 23.988 -0.396 -25.221 1.00 81.62 198 ILE A O 1
ATOM 1480 N N . ILE A 1 199 ? 24.292 1.158 -23.629 1.00 76.88 199 ILE A N 1
ATOM 1481 C CA . ILE A 1 199 ? 25.393 1.834 -24.313 1.00 76.88 199 ILE A CA 1
ATOM 1482 C C . ILE A 1 199 ? 26.707 1.449 -23.647 1.00 76.88 199 ILE A C 1
ATOM 1484 O O . ILE A 1 199 ? 27.066 1.965 -22.591 1.00 76.88 199 ILE A O 1
ATOM 1488 N N . GLY A 1 200 ? 27.431 0.540 -24.295 1.00 75.62 200 GLY A N 1
ATOM 1489 C CA . GLY A 1 200 ? 28.814 0.244 -23.950 1.00 75.62 200 GLY A CA 1
ATOM 1490 C C . GLY A 1 200 ? 29.732 1.385 -24.385 1.00 75.62 200 GLY A C 1
ATOM 1491 O O . GLY A 1 200 ? 29.702 1.817 -25.545 1.00 75.62 200 GLY A O 1
ATOM 1492 N N . VAL A 1 201 ? 30.548 1.865 -23.450 1.00 71.75 201 VAL A N 1
ATOM 1493 C CA . VAL A 1 201 ? 31.648 2.786 -23.724 1.00 71.75 201 VAL A CA 1
ATOM 1494 C C . VAL A 1 201 ? 32.931 2.133 -23.235 1.00 71.75 201 VAL A C 1
ATOM 1496 O O . VAL A 1 201 ? 33.038 1.830 -22.049 1.00 71.75 201 VAL A O 1
ATOM 1499 N N . ASP A 1 202 ? 33.872 1.884 -24.145 1.00 74.94 202 ASP A N 1
ATOM 1500 C CA . ASP A 1 202 ? 35.216 1.434 -23.796 1.00 74.94 202 ASP A CA 1
ATOM 1501 C C . ASP A 1 202 ? 36.210 2.610 -23.809 1.00 74.94 202 ASP A C 1
ATOM 1503 O O . ASP A 1 202 ? 35.973 3.663 -24.407 1.00 74.94 202 ASP A O 1
ATOM 1507 N N . GLU A 1 203 ? 37.300 2.451 -23.061 1.00 69.81 203 GLU A N 1
ATOM 1508 C CA . GLU A 1 203 ? 38.325 3.482 -22.883 1.00 69.81 203 GLU A CA 1
ATOM 1509 C C . GLU A 1 203 ? 39.043 3.851 -24.199 1.00 69.81 203 GLU A C 1
ATOM 1511 O O . GLU A 1 203 ? 39.180 5.048 -24.461 1.00 69.81 203 GLU A O 1
ATOM 1516 N N . PRO A 1 204 ? 39.405 2.898 -25.089 1.00 72.81 204 PRO A N 1
ATOM 1517 C CA . PRO A 1 204 ? 39.991 3.222 -26.390 1.00 72.81 204 PRO A CA 1
ATOM 1518 C C . PRO A 1 204 ? 39.079 4.077 -27.277 1.00 72.81 204 PRO A C 1
ATOM 1520 O O . PRO A 1 204 ? 39.563 5.000 -27.926 1.00 72.81 204 PRO A O 1
ATOM 1523 N N . MET A 1 205 ? 37.766 3.825 -27.282 1.00 66.00 205 MET A N 1
ATOM 1524 C CA . MET A 1 205 ? 36.795 4.611 -28.048 1.00 66.00 205 MET A CA 1
ATOM 1525 C C . MET A 1 205 ? 36.665 6.037 -27.502 1.00 66.00 205 MET A C 1
ATOM 1527 O O . MET A 1 205 ? 36.548 6.982 -28.281 1.00 66.00 205 MET A O 1
ATOM 1531 N N . VAL A 1 206 ? 36.731 6.222 -26.178 1.00 65.75 206 VAL A N 1
ATOM 1532 C CA . VAL A 1 206 ? 36.771 7.566 -25.573 1.00 65.75 206 VAL A CA 1
ATOM 1533 C C . VAL A 1 206 ? 38.057 8.293 -25.965 1.00 65.75 206 VAL A C 1
ATOM 1535 O O . VAL A 1 206 ? 37.993 9.456 -26.365 1.00 65.75 206 VAL A O 1
ATOM 1538 N N . SER A 1 207 ? 39.208 7.618 -25.903 1.00 64.62 207 SER A N 1
ATOM 1539 C CA . SER A 1 207 ? 40.497 8.183 -26.314 1.00 64.62 207 SER A CA 1
ATOM 1540 C C . SER A 1 207 ? 40.515 8.574 -27.794 1.00 64.62 207 SER A C 1
ATOM 1542 O O . SER A 1 207 ? 40.888 9.701 -28.112 1.00 64.62 207 SER A O 1
ATOM 1544 N N . GLU A 1 208 ? 40.034 7.709 -28.693 1.00 65.19 208 GLU A N 1
ATOM 1545 C CA . GLU A 1 208 ? 39.955 7.994 -30.133 1.00 65.19 208 GLU A CA 1
ATOM 1546 C C . GLU A 1 208 ? 39.050 9.206 -30.420 1.00 65.19 208 GLU A C 1
ATOM 1548 O O . GLU A 1 208 ? 39.348 10.031 -31.282 1.00 65.19 208 GLU A O 1
ATOM 1553 N N . TRP A 1 209 ? 37.942 9.366 -29.693 1.00 62.50 209 TRP A N 1
ATOM 1554 C CA . TRP A 1 209 ? 37.039 10.505 -29.882 1.00 62.50 209 TRP A CA 1
ATOM 1555 C C . TRP A 1 209 ? 37.578 11.824 -29.335 1.00 62.50 209 TRP A C 1
ATOM 1557 O O . TRP A 1 209 ? 37.316 12.872 -29.931 1.00 62.50 209 TRP A O 1
ATOM 1567 N N . ILE A 1 210 ? 38.362 11.776 -28.254 1.00 61.69 210 ILE A N 1
ATOM 1568 C CA . ILE A 1 210 ? 39.146 12.926 -27.788 1.00 61.69 210 ILE A CA 1
ATOM 1569 C C . ILE A 1 210 ? 40.169 13.316 -28.866 1.00 61.69 210 ILE A C 1
ATOM 1571 O O . ILE A 1 210 ? 40.278 14.494 -29.208 1.00 61.69 210 ILE A O 1
ATOM 1575 N N . GLU A 1 211 ? 40.863 12.340 -29.459 1.00 59.00 211 GLU A N 1
ATOM 1576 C CA . GLU A 1 211 ? 41.866 12.570 -30.509 1.00 59.00 211 GLU A CA 1
ATOM 1577 C C . GLU A 1 211 ? 41.266 13.077 -31.830 1.00 59.00 211 GLU A C 1
ATOM 1579 O O . GLU A 1 211 ? 41.857 13.934 -32.488 1.00 59.00 211 GLU A O 1
ATOM 1584 N N . ARG A 1 212 ? 40.067 12.614 -32.214 1.00 59.62 212 ARG A N 1
ATOM 1585 C CA . ARG A 1 212 ? 39.363 13.050 -33.438 1.00 59.62 212 ARG A CA 1
ATOM 1586 C C . ARG A 1 212 ? 38.744 14.446 -33.333 1.00 59.62 212 ARG A C 1
ATOM 1588 O O . ARG A 1 212 ? 38.192 14.932 -34.319 1.00 59.62 212 ARG A O 1
ATOM 1595 N N . GLY A 1 213 ? 38.858 15.111 -32.181 1.00 47.91 213 GLY A N 1
ATOM 1596 C CA . GLY A 1 213 ? 38.579 16.540 -32.049 1.00 47.91 213 GLY A CA 1
ATOM 1597 C C . GLY A 1 213 ? 37.125 16.927 -32.322 1.00 47.91 213 GLY A C 1
ATOM 1598 O O . GLY A 1 213 ? 36.873 17.992 -32.888 1.00 47.91 213 GLY A O 1
ATOM 1599 N N . MET A 1 214 ? 36.154 16.096 -31.927 1.00 48.16 214 MET A N 1
ATOM 1600 C CA . MET A 1 214 ? 34.748 16.509 -31.945 1.00 48.16 214 MET A CA 1
ATOM 1601 C C . MET A 1 214 ? 34.510 17.489 -30.784 1.00 48.16 214 MET A C 1
ATOM 1603 O O . MET A 1 214 ? 34.135 17.118 -29.675 1.00 48.16 214 MET A O 1
ATOM 1607 N N . LEU A 1 215 ? 34.822 18.762 -31.030 1.00 45.00 215 LEU A N 1
ATOM 1608 C CA . LEU A 1 215 ? 34.697 19.849 -30.064 1.00 45.00 215 LEU A CA 1
ATOM 1609 C C . LEU A 1 215 ? 33.215 20.165 -29.813 1.00 45.00 215 LEU A C 1
ATOM 1611 O O . LEU A 1 215 ? 32.567 20.825 -30.623 1.00 45.00 215 LEU A O 1
ATOM 1615 N N . LEU A 1 216 ? 32.689 19.754 -28.660 1.00 46.00 216 LEU A N 1
ATOM 1616 C CA . LEU A 1 216 ? 31.483 20.354 -28.091 1.00 46.00 216 LEU A CA 1
ATOM 1617 C C . LEU A 1 216 ? 31.917 21.580 -27.292 1.00 46.00 216 LEU A C 1
ATOM 1619 O O . LEU A 1 216 ? 32.549 21.479 -26.241 1.00 46.00 216 LEU A O 1
ATOM 1623 N N . LYS A 1 217 ? 31.628 22.762 -27.828 1.00 38.06 217 LYS A N 1
ATOM 1624 C CA . LYS A 1 217 ? 31.950 24.025 -27.169 1.00 38.06 217 LYS A CA 1
ATOM 1625 C C . LYS A 1 217 ? 30.947 24.252 -26.031 1.00 38.06 217 LYS A C 1
ATOM 1627 O O . LYS A 1 217 ? 29.814 24.648 -26.282 1.00 38.06 217 LYS A O 1
ATOM 1632 N N . ALA A 1 218 ? 31.354 23.999 -24.789 1.00 45.31 218 ALA A N 1
ATOM 1633 C CA . ALA A 1 218 ? 30.701 24.595 -23.628 1.00 45.31 218 ALA A CA 1
ATOM 1634 C C . ALA A 1 218 ? 31.283 26.003 -23.442 1.00 45.31 218 ALA A C 1
ATOM 1636 O O . ALA A 1 218 ? 32.493 26.166 -23.285 1.00 45.31 218 ALA A O 1
ATOM 1637 N N . ASP A 1 219 ? 30.432 27.023 -23.503 1.00 41.50 219 ASP A N 1
ATOM 1638 C CA . ASP A 1 219 ? 30.825 28.434 -23.651 1.00 41.50 219 ASP A CA 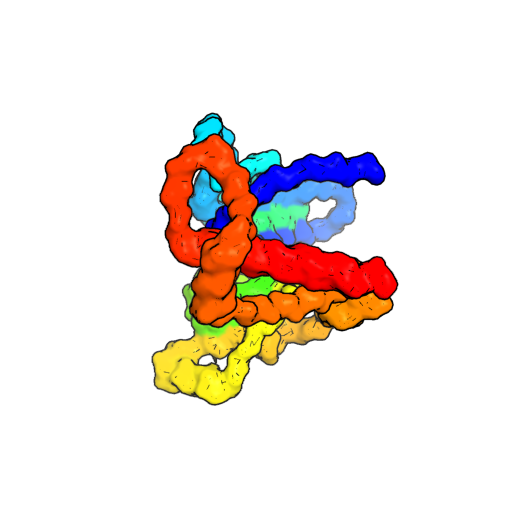1
ATOM 1639 C C . ASP A 1 219 ? 31.445 29.070 -22.383 1.00 41.50 219 ASP A C 1
ATOM 1641 O O . ASP A 1 219 ? 31.531 30.289 -22.275 1.00 41.50 219 ASP A O 1
ATOM 1645 N N . THR A 1 220 ? 31.866 28.276 -21.389 1.00 43.69 220 THR A N 1
ATOM 1646 C CA . THR A 1 220 ? 32.165 28.783 -20.033 1.00 43.69 220 THR A CA 1
ATOM 1647 C C . THR A 1 220 ? 33.494 28.340 -19.411 1.00 43.69 220 THR A C 1
ATOM 1649 O O . THR A 1 220 ? 33.747 28.662 -18.254 1.00 43.69 220 THR A O 1
ATOM 1652 N N . GLY A 1 221 ? 34.396 27.671 -20.139 1.00 46.97 221 GLY A N 1
ATOM 1653 C CA . GLY A 1 221 ? 35.775 27.453 -19.656 1.00 46.97 221 GLY A CA 1
ATOM 1654 C C . GLY A 1 221 ? 35.906 26.555 -18.413 1.00 46.97 221 GLY A C 1
ATOM 1655 O O . GLY A 1 221 ? 36.846 26.705 -17.636 1.00 46.97 221 GLY A O 1
ATOM 1656 N N . SER A 1 222 ? 34.973 25.623 -18.215 1.00 49.62 222 SER A N 1
ATOM 1657 C CA . SER A 1 222 ? 34.992 24.667 -17.104 1.00 49.62 222 SER A CA 1
ATOM 1658 C C . SER A 1 222 ? 35.820 23.417 -17.435 1.00 49.62 222 SER A C 1
ATOM 1660 O O . SER A 1 222 ? 35.613 22.759 -18.455 1.00 49.62 222 SER A O 1
ATOM 1662 N N . THR A 1 223 ? 36.734 23.052 -16.533 1.00 49.91 223 THR A N 1
ATOM 1663 C CA . THR A 1 223 ? 37.334 21.713 -16.448 1.00 49.91 223 THR A CA 1
ATOM 1664 C C . THR A 1 223 ? 36.271 20.701 -16.022 1.00 49.91 223 THR A C 1
ATOM 1666 O O . THR A 1 223 ? 35.748 20.796 -14.913 1.00 49.91 223 THR A O 1
ATOM 1669 N N . THR A 1 224 ? 35.965 19.736 -16.889 1.00 52.84 224 THR A N 1
ATOM 1670 C CA . THR A 1 224 ? 34.964 18.686 -16.646 1.00 52.84 224 THR A CA 1
ATOM 1671 C C . THR A 1 224 ? 35.659 17.341 -16.424 1.00 52.84 224 THR A C 1
ATOM 1673 O O . THR A 1 224 ? 36.624 17.022 -17.117 1.00 52.84 224 THR A O 1
ATOM 1676 N N . ASP A 1 225 ? 35.196 16.557 -15.449 1.00 56.78 225 ASP A N 1
ATOM 1677 C CA . ASP A 1 225 ? 35.739 15.224 -15.174 1.00 56.78 225 ASP A CA 1
ATOM 1678 C C . ASP A 1 225 ? 35.348 14.187 -16.254 1.00 56.78 225 ASP A C 1
ATOM 1680 O O . ASP A 1 225 ? 34.380 14.349 -17.003 1.00 56.78 225 ASP A O 1
ATOM 1684 N N . ALA A 1 226 ? 36.099 13.083 -16.327 1.00 55.44 226 ALA A N 1
ATOM 1685 C CA . ALA A 1 226 ? 35.900 12.031 -17.328 1.00 55.44 226 ALA A CA 1
ATOM 1686 C C . ALA A 1 226 ? 34.517 11.349 -17.251 1.00 55.44 226 ALA A C 1
ATOM 1688 O O . ALA A 1 226 ? 34.006 10.866 -18.262 1.00 55.44 226 ALA A O 1
ATOM 1689 N N . ARG A 1 227 ? 33.882 11.323 -16.070 1.00 52.28 227 ARG A N 1
ATOM 1690 C CA . ARG A 1 227 ? 32.560 10.709 -15.869 1.00 52.28 227 ARG A CA 1
ATOM 1691 C C . ARG A 1 227 ? 31.462 11.573 -16.486 1.00 52.28 227 ARG A C 1
ATOM 1693 O O . ARG A 1 227 ? 30.547 11.047 -17.123 1.00 52.28 227 ARG A O 1
ATOM 1700 N N . SER A 1 228 ? 31.566 12.885 -16.332 1.00 60.75 228 SER A N 1
ATOM 1701 C CA . SER A 1 228 ? 30.651 13.860 -16.920 1.00 60.75 228 SER A CA 1
ATOM 1702 C C . SER A 1 228 ? 30.734 13.848 -18.452 1.00 60.75 228 SER A C 1
ATOM 1704 O O . SER A 1 228 ? 29.700 13.842 -19.120 1.00 60.75 228 SER A O 1
ATOM 1706 N N . LEU A 1 229 ? 31.940 13.712 -19.018 1.00 65.88 229 LEU A N 1
ATOM 1707 C CA . LEU A 1 229 ? 32.138 13.547 -20.464 1.00 65.88 229 LEU A CA 1
ATOM 1708 C C . LEU A 1 229 ? 31.556 12.220 -20.985 1.00 65.88 229 LEU A C 1
ATOM 1710 O O . LEU A 1 229 ? 30.812 12.214 -21.965 1.00 65.88 229 LEU A O 1
ATOM 1714 N N . ALA A 1 230 ? 31.822 11.100 -20.305 1.00 61.34 230 ALA A N 1
ATOM 1715 C CA . ALA A 1 230 ? 31.247 9.801 -20.662 1.00 61.34 230 ALA A CA 1
ATOM 1716 C C . ALA A 1 230 ? 29.707 9.812 -20.626 1.00 61.34 230 ALA A C 1
ATOM 1718 O O . ALA A 1 230 ? 29.064 9.216 -21.489 1.00 61.34 230 ALA A O 1
ATOM 1719 N N . SER A 1 231 ? 29.111 10.542 -19.677 1.00 62.47 231 SER A N 1
ATOM 1720 C CA . SER A 1 231 ? 27.654 10.697 -19.566 1.00 62.47 231 SER A CA 1
ATOM 1721 C C . SER A 1 231 ? 27.067 11.489 -20.739 1.00 62.47 231 SER A C 1
ATOM 1723 O O . SER A 1 231 ? 26.050 11.092 -21.305 1.00 62.47 231 SER A O 1
ATOM 1725 N N . GLN A 1 232 ? 27.728 12.575 -21.154 1.00 69.75 232 GLN A N 1
ATOM 1726 C CA . GLN A 1 232 ? 27.325 13.364 -22.325 1.00 69.75 232 GLN A CA 1
ATOM 1727 C C . GLN A 1 232 ? 27.436 12.556 -23.622 1.00 69.75 232 GLN A C 1
ATOM 1729 O O . GLN A 1 232 ? 26.535 12.589 -24.458 1.00 69.75 232 GLN A O 1
ATOM 1734 N N . ILE A 1 233 ? 28.508 11.779 -23.773 1.00 69.88 233 ILE A N 1
ATOM 1735 C CA . ILE A 1 233 ? 28.713 10.913 -24.936 1.00 69.88 233 ILE A CA 1
ATOM 1736 C C . ILE A 1 233 ? 27.684 9.774 -24.972 1.00 69.88 233 ILE A C 1
ATOM 1738 O O . ILE A 1 233 ? 27.121 9.483 -26.029 1.00 69.88 233 ILE A O 1
ATOM 1742 N N . GLY A 1 234 ? 27.392 9.162 -23.822 1.00 67.88 234 GLY A N 1
ATOM 1743 C CA . GLY A 1 234 ? 26.312 8.186 -23.688 1.00 67.88 234 GLY A CA 1
ATOM 1744 C C . GLY A 1 234 ? 24.962 8.770 -24.108 1.00 67.88 234 GLY A C 1
ATOM 1745 O O . GLY A 1 234 ? 24.237 8.142 -24.876 1.00 67.88 234 GLY A O 1
ATOM 1746 N N . LEU A 1 235 ? 24.661 10.006 -23.695 1.00 70.38 235 LEU A N 1
ATOM 1747 C CA . LEU A 1 235 ? 23.440 10.709 -24.091 1.00 70.38 235 LEU A CA 1
ATOM 1748 C C . LEU A 1 235 ? 23.376 10.961 -25.607 1.00 70.38 235 LEU A C 1
ATOM 1750 O O . LEU A 1 235 ? 22.337 10.731 -26.219 1.00 70.38 235 LEU A O 1
ATOM 1754 N N . ILE A 1 236 ? 24.481 11.380 -26.232 1.00 71.56 236 ILE A N 1
ATOM 1755 C CA . ILE A 1 236 ? 24.548 11.593 -27.688 1.00 71.56 236 ILE A CA 1
ATOM 1756 C C . ILE A 1 236 ? 24.323 10.281 -28.445 1.00 71.56 236 ILE A C 1
ATOM 1758 O O . ILE A 1 236 ? 23.544 10.254 -29.397 1.00 71.56 236 ILE A O 1
ATOM 1762 N N . LYS A 1 237 ? 24.949 9.182 -28.004 1.00 65.94 237 LYS A N 1
ATOM 1763 C CA . LYS A 1 237 ? 24.718 7.850 -28.582 1.00 65.94 237 LYS A CA 1
ATOM 1764 C C . LYS A 1 237 ? 23.262 7.408 -28.445 1.00 65.94 237 LYS A C 1
ATOM 1766 O O . LYS A 1 237 ? 22.716 6.863 -29.399 1.00 65.94 237 LYS A O 1
ATOM 1771 N N . ALA A 1 238 ? 22.633 7.668 -27.298 1.00 68.50 238 ALA A N 1
ATOM 1772 C CA . ALA A 1 238 ? 21.221 7.361 -27.088 1.00 68.50 238 ALA A CA 1
ATOM 1773 C C . ALA A 1 238 ? 20.336 8.132 -28.076 1.00 68.50 238 ALA A C 1
ATOM 1775 O O . ALA A 1 238 ? 19.516 7.524 -28.753 1.00 68.50 238 ALA A O 1
ATOM 1776 N N . ILE A 1 239 ? 20.557 9.445 -28.217 1.00 71.69 239 ILE A N 1
ATOM 1777 C CA . ILE A 1 239 ? 19.796 10.307 -29.135 1.00 71.69 239 ILE A CA 1
ATOM 1778 C C . ILE A 1 239 ? 19.975 9.870 -30.595 1.00 71.69 239 ILE A C 1
ATOM 1780 O O . ILE A 1 239 ? 18.994 9.821 -31.335 1.00 71.69 239 ILE A O 1
ATOM 1784 N N . ALA A 1 240 ? 21.202 9.539 -31.010 1.00 65.62 240 ALA A N 1
ATOM 1785 C CA . ALA A 1 240 ? 21.477 9.063 -32.364 1.00 65.62 240 ALA A CA 1
ATOM 1786 C C . ALA A 1 240 ? 20.748 7.741 -32.656 1.00 65.62 240 ALA A C 1
ATOM 1788 O O . ALA A 1 240 ? 20.101 7.614 -33.690 1.00 65.62 240 ALA A O 1
ATOM 1789 N N . TYR A 1 241 ? 20.771 6.801 -31.706 1.00 62.19 241 TYR A N 1
ATOM 1790 C CA . TYR A 1 241 ? 20.092 5.513 -31.843 1.00 62.19 241 TYR A CA 1
ATOM 1791 C C . TYR A 1 241 ? 18.558 5.648 -31.846 1.00 62.19 241 TYR A C 1
ATOM 1793 O O . TYR A 1 241 ? 17.880 5.005 -32.641 1.00 62.19 241 TYR A O 1
ATOM 1801 N N . SER A 1 242 ? 17.991 6.542 -31.028 1.00 57.22 242 SER A N 1
ATOM 1802 C CA . SER A 1 242 ? 16.550 6.849 -31.041 1.00 57.22 242 SER A CA 1
ATOM 1803 C C . SER A 1 242 ? 16.055 7.446 -32.364 1.00 57.22 242 SER A C 1
ATOM 1805 O O . SER A 1 242 ? 14.860 7.386 -32.644 1.00 57.22 242 SER A O 1
ATOM 1807 N N . GLY A 1 243 ? 16.944 8.043 -33.163 1.00 53.88 243 GLY A N 1
ATOM 1808 C CA . GLY A 1 243 ? 16.612 8.616 -34.468 1.00 53.88 243 GLY A CA 1
ATOM 1809 C C . GLY A 1 243 ? 16.533 7.594 -35.607 1.00 53.88 243 GLY A C 1
ATOM 1810 O O . GLY A 1 243 ? 15.849 7.852 -36.591 1.00 53.88 243 GLY A O 1
ATOM 1811 N N . GLU A 1 244 ? 17.188 6.438 -35.475 1.00 51.56 244 GLU A N 1
ATOM 1812 C CA . GLU A 1 244 ? 17.249 5.403 -36.522 1.00 51.56 244 GLU A CA 1
ATOM 1813 C C . GLU A 1 244 ? 16.070 4.416 -36.475 1.00 51.56 244 GLU A C 1
ATOM 1815 O O . GLU A 1 244 ? 15.772 3.766 -37.471 1.00 51.56 244 GLU A O 1
ATOM 1820 N N . VAL A 1 245 ? 15.367 4.319 -35.342 1.00 49.31 245 VAL A N 1
ATOM 1821 C CA . VAL A 1 245 ? 14.252 3.370 -35.133 1.00 49.31 245 VAL A CA 1
ATOM 1822 C C . VAL A 1 245 ? 12.882 3.987 -35.499 1.00 49.31 245 VAL A C 1
ATOM 1824 O O . VAL A 1 245 ? 11.857 3.316 -35.461 1.00 49.31 245 VAL A O 1
ATOM 1827 N N . GLY A 1 246 ? 12.850 5.273 -35.872 1.00 44.62 246 GLY A N 1
ATOM 1828 C CA . GLY A 1 246 ? 11.629 6.050 -36.131 1.00 44.62 246 GLY A CA 1
ATOM 1829 C C . GLY A 1 246 ? 11.193 6.205 -37.596 1.00 44.62 246 GLY A C 1
ATOM 1830 O O . GLY A 1 246 ? 10.382 7.095 -37.863 1.00 44.62 246 GLY A O 1
ATOM 1831 N N . THR A 1 247 ? 11.715 5.409 -38.537 1.00 36.59 247 THR A N 1
ATOM 1832 C CA . THR A 1 247 ? 11.289 5.399 -39.957 1.00 36.59 247 THR A CA 1
ATOM 1833 C C . THR A 1 247 ? 10.837 4.028 -40.416 1.00 36.59 247 THR A C 1
ATOM 1835 O O . THR A 1 247 ? 11.609 3.073 -40.178 1.00 36.59 247 THR A O 1
#

Foldseek 3Di:
DDDDDDDDDDDDPDDDFFKKKFKAADPDDDPFDEAEEEEEPDPQLDDDDDDDDPDVHNPDPPHHYDLALCVLLVVQQDDTIYMYIYTLQSLQSQLSNVVDPPRDATAEMEGEQLLQCWFFPPDSSVLVQDCNSGPYNYYAYDHLDFFDDDPVVQVVCVVVVTHTDGCPPCSRHNDDPDDDHPVNCVVVVNDPDDDDDDDDDDPVNVVVVVVVPPDPDPPPPDDDDPVVVVVVVSVVVVVVVVVVVPD